Protein AF-A0A2I0NNJ3-F1 (afdb_monomer_lite)

Secondary structure (DSSP, 8-state):
---PPP-PPPPPPHHHHHHHHHTT--HHHHTHHHHHHHHHHHHHHHHHHHHHHHTT-----HHHHHHHHHHHHHHHHHHHHHHHHHHHHHHHHHHHHHHHHT-SSEEEEE-TT-BEEEE-HHHHHHHTS-HHHHTTSBGGGGB-GGGHHHHHHHHHHHHTT-----EEEEEE-TTS-EEEEEEEEEEEE-TTTSSEEEEEEEEE-TTGGGG-

pLDDT: mean 76.61, std 20.9, range [23.77, 96.25]

Radius of gyration: 25.55 Å; chains: 1; bounding box: 51×33×98 Å

Sequence (212 aa):
MLHGKPVCPPAMPPEIGLCVHSAGNWSGMQLLTPALEDLLEDLEELDRLLHPIRAGDGAVRAEDLLLQKSRLAEIYDLVDELIAGIRSVDIGCRRYRDRFARLPAGCLCTGKDGVILEANRAAGTLFGRAPGLMQGTPLDAYLNQESIPAFRSAVAALSRGEEVPVQEFSLTRFDGTPIPAAVAVSTSYDPGSGAPELLWVFWDVSGKRRRE

Structure (mmCIF, N/CA/C/O backbone):
data_AF-A0A2I0NNJ3-F1
#
_entry.id   AF-A0A2I0NNJ3-F1
#
loop_
_atom_site.group_PDB
_atom_site.id
_atom_site.type_symbol
_atom_site.label_atom_id
_atom_site.label_alt_id
_atom_site.label_comp_id
_atom_site.label_asym_id
_atom_site.label_entity_id
_atom_site.label_seq_id
_atom_site.pdbx_PDB_ins_code
_atom_site.Cartn_x
_atom_site.Cartn_y
_atom_site.Cartn_z
_atom_site.occupancy
_atom_site.B_iso_or_equiv
_atom_site.auth_seq_id
_atom_site.auth_comp_id
_atom_site.auth_asym_id
_atom_site.auth_atom_id
_atom_site.pdbx_PDB_model_num
ATOM 1 N N . MET A 1 1 ? -3.231 9.355 47.451 1.00 32.41 1 MET A N 1
ATOM 2 C CA . MET A 1 1 ? -2.177 8.517 46.843 1.00 32.41 1 MET A CA 1
ATOM 3 C C . MET A 1 1 ? -2.843 7.305 46.211 1.00 32.41 1 MET A C 1
ATOM 5 O O . MET A 1 1 ? -3.215 6.387 46.923 1.00 32.41 1 MET A O 1
ATOM 9 N N . LEU A 1 2 ? -3.072 7.339 44.900 1.00 29.70 2 LEU A N 1
ATOM 10 C CA . LEU A 1 2 ? -3.510 6.187 44.111 1.00 29.70 2 LEU A CA 1
ATOM 11 C C . LEU A 1 2 ? -2.507 6.069 42.964 1.00 29.70 2 LEU A C 1
ATOM 13 O O . LEU A 1 2 ? -2.572 6.817 41.995 1.00 29.70 2 LEU A O 1
ATOM 17 N N . HIS A 1 3 ? -1.500 5.215 43.136 1.00 29.33 3 HIS A N 1
ATOM 18 C CA . HIS A 1 3 ? -0.589 4.842 42.059 1.00 29.33 3 HIS A CA 1
ATOM 19 C C . HIS A 1 3 ? -1.252 3.723 41.257 1.00 29.33 3 HIS A C 1
ATOM 21 O O . HIS A 1 3 ? -1.297 2.575 41.698 1.00 29.33 3 HIS A O 1
ATOM 27 N N . GLY A 1 4 ? -1.806 4.082 40.097 1.00 28.14 4 GLY A N 1
ATOM 28 C CA . GLY A 1 4 ? -2.215 3.119 39.082 1.00 28.14 4 GLY A CA 1
ATOM 29 C C . GLY A 1 4 ? -0.978 2.386 38.572 1.00 28.14 4 GLY A C 1
ATOM 30 O O . GLY A 1 4 ? -0.036 3.014 38.092 1.00 28.14 4 GLY A O 1
ATOM 31 N N . LYS A 1 5 ? -0.955 1.062 38.734 1.00 28.02 5 LYS A N 1
ATOM 32 C CA . LYS A 1 5 ? 0.089 0.210 38.162 1.00 28.02 5 LYS A CA 1
ATOM 33 C C . LYS A 1 5 ? 0.029 0.290 36.629 1.00 28.02 5 LYS A C 1
ATOM 35 O O . LYS A 1 5 ? -1.076 0.276 36.086 1.00 28.02 5 LYS A O 1
ATOM 40 N N . PRO A 1 6 ? 1.175 0.322 35.929 1.00 26.05 6 PRO A N 1
ATOM 41 C CA . PRO A 1 6 ? 1.193 0.198 34.480 1.00 26.05 6 PRO A CA 1
ATOM 42 C C . PRO A 1 6 ? 0.732 -1.214 34.102 1.00 26.05 6 PRO A C 1
ATOM 44 O O . PRO A 1 6 ? 1.311 -2.209 34.542 1.00 26.05 6 PRO A O 1
ATOM 47 N N . VAL A 1 7 ? -0.341 -1.300 33.318 1.00 29.11 7 VAL A N 1
ATOM 48 C CA . VAL A 1 7 ? -0.785 -2.548 32.694 1.00 29.11 7 VAL A CA 1
ATOM 49 C C . VAL A 1 7 ? 0.206 -2.845 31.571 1.00 29.11 7 VAL A C 1
ATOM 51 O O . VAL A 1 7 ? 0.267 -2.119 30.583 1.00 29.11 7 VAL A O 1
ATOM 54 N N . CYS A 1 8 ? 1.041 -3.866 31.759 1.00 23.77 8 CYS A N 1
ATOM 55 C CA . CYS A 1 8 ? 1.889 -4.393 30.692 1.00 23.77 8 CYS A CA 1
ATOM 56 C C . CYS A 1 8 ? 0.985 -5.010 29.611 1.00 23.77 8 CYS A C 1
ATOM 58 O O . CYS A 1 8 ? 0.116 -5.810 29.969 1.00 23.77 8 CYS A O 1
ATOM 60 N N . PRO A 1 9 ? 1.162 -4.679 28.320 1.00 29.50 9 PRO A N 1
ATOM 61 C CA . PRO A 1 9 ? 0.444 -5.375 27.262 1.00 29.50 9 PRO A CA 1
ATOM 62 C C . PRO A 1 9 ? 0.881 -6.852 27.218 1.00 29.50 9 PRO A C 1
ATOM 64 O O . PRO A 1 9 ? 2.045 -7.155 27.509 1.00 29.50 9 PRO A O 1
ATOM 67 N N . PRO A 1 10 ? -0.026 -7.787 26.880 1.00 32.88 10 PRO A N 1
ATOM 68 C CA . PRO A 1 10 ? 0.304 -9.203 26.800 1.00 32.88 10 PRO A CA 1
ATOM 69 C C . PRO A 1 10 ? 1.378 -9.440 25.732 1.00 32.88 10 PRO A C 1
ATOM 71 O O . PRO A 1 10 ? 1.334 -8.870 24.640 1.00 32.88 10 PRO A O 1
ATOM 74 N N . ALA A 1 11 ? 2.354 -10.290 26.059 1.00 32.62 11 ALA A N 1
ATOM 75 C CA . ALA A 1 11 ? 3.438 -10.661 25.161 1.00 32.62 11 ALA A CA 1
ATOM 76 C C . ALA A 1 11 ? 2.876 -11.233 23.847 1.00 32.62 11 ALA A C 1
ATOM 78 O O . ALA A 1 11 ? 2.170 -12.244 23.841 1.00 32.62 11 ALA A O 1
ATOM 79 N N . MET A 1 12 ? 3.181 -10.574 22.724 1.00 40.88 12 MET A N 1
ATOM 80 C CA . MET A 1 12 ? 2.842 -11.085 21.398 1.00 40.88 12 MET A CA 1
ATOM 81 C C . MET A 1 12 ? 3.621 -12.375 21.096 1.00 40.88 12 MET A C 1
ATOM 83 O O . MET A 1 12 ? 4.783 -12.497 21.488 1.00 40.88 12 MET A O 1
ATOM 87 N N . PRO A 1 13 ? 3.022 -13.333 20.364 1.00 34.59 13 PRO A N 1
ATOM 88 C CA . PRO A 1 13 ? 3.733 -14.522 19.918 1.00 34.59 13 PRO A CA 1
ATOM 89 C C . PRO A 1 13 ? 4.890 -14.140 18.972 1.00 34.59 13 PRO A C 1
ATOM 91 O O . PRO A 1 13 ? 4.732 -13.234 18.145 1.00 34.59 13 PRO A O 1
ATOM 94 N N . PRO A 1 14 ? 6.036 -14.842 19.050 1.00 34.41 14 PRO A N 1
ATOM 95 C CA . PRO A 1 14 ? 7.280 -14.477 18.359 1.00 34.41 14 PRO A CA 1
ATOM 96 C C . PRO A 1 14 ? 7.160 -14.449 16.825 1.00 34.41 14 PRO A C 1
ATOM 98 O O . PRO A 1 14 ? 7.928 -13.763 16.156 1.00 34.41 14 PRO A O 1
ATOM 101 N N . GLU A 1 15 ? 6.163 -15.132 16.259 1.00 33.59 15 GLU A N 1
ATOM 102 C CA . GLU A 1 15 ? 5.932 -15.216 14.811 1.00 33.59 15 GLU A CA 1
ATOM 103 C C . GLU A 1 15 ? 5.425 -13.899 14.188 1.00 33.59 15 GLU A C 1
ATOM 105 O O . GLU A 1 15 ? 5.668 -13.638 13.011 1.00 33.59 15 GLU A O 1
ATOM 110 N N . ILE A 1 16 ? 4.769 -13.029 14.970 1.00 38.41 16 ILE A N 1
ATOM 111 C CA . ILE A 1 16 ? 4.227 -11.745 14.478 1.00 38.41 16 ILE A CA 1
ATOM 112 C C . ILE A 1 16 ? 5.319 -10.659 14.459 1.00 38.41 16 ILE A C 1
ATOM 114 O O . ILE A 1 16 ? 5.368 -9.840 13.542 1.00 38.41 16 ILE A O 1
ATOM 118 N N . GLY A 1 17 ? 6.248 -10.688 15.424 1.00 31.88 17 GLY A N 1
ATOM 119 C CA . GLY A 1 17 ? 7.341 -9.712 15.539 1.00 31.88 17 GLY A CA 1
ATOM 120 C C . GLY A 1 17 ? 8.402 -9.812 14.435 1.00 31.88 17 GLY A C 1
ATOM 121 O O . GLY A 1 17 ? 9.015 -8.801 14.082 1.00 31.88 17 GLY A O 1
ATOM 122 N N . LEU A 1 18 ? 8.576 -11.001 13.842 1.00 31.42 18 LEU A N 1
ATOM 123 C CA . LEU A 1 18 ? 9.492 -11.208 12.713 1.00 31.42 18 LEU A CA 1
ATOM 124 C C . LEU A 1 18 ? 8.997 -10.526 11.425 1.00 31.42 18 LEU A C 1
ATOM 126 O O . LEU A 1 18 ? 9.807 -10.047 10.635 1.00 31.42 18 LEU A O 1
ATOM 130 N N . CYS A 1 19 ? 7.675 -10.435 11.231 1.00 37.38 19 CYS A N 1
ATOM 131 C CA . CYS A 1 19 ? 7.087 -9.833 10.032 1.00 37.38 19 CYS A CA 1
ATOM 132 C C . CYS A 1 19 ? 7.229 -8.304 10.003 1.00 37.38 19 CYS A C 1
ATOM 134 O O . CYS A 1 19 ? 7.332 -7.733 8.925 1.00 37.38 19 CYS A O 1
ATOM 136 N N . VAL A 1 20 ? 7.261 -7.634 11.163 1.00 36.97 20 VAL A N 1
ATOM 137 C CA . VAL A 1 20 ? 7.373 -6.163 11.240 1.00 36.97 20 VAL A CA 1
ATOM 138 C C . VAL A 1 20 ? 8.801 -5.695 10.945 1.00 36.97 20 VAL A C 1
ATOM 140 O O . VAL A 1 20 ? 8.986 -4.745 10.193 1.00 36.97 20 VAL A O 1
ATOM 143 N N . HIS A 1 21 ? 9.817 -6.410 11.441 1.00 36.12 21 HIS A N 1
ATOM 144 C CA . HIS A 1 21 ? 11.219 -6.084 11.146 1.00 36.12 21 HIS A CA 1
ATOM 145 C C . HIS A 1 21 ? 11.614 -6.420 9.700 1.00 36.12 21 HIS A C 1
ATOM 147 O O . HIS A 1 21 ? 12.480 -5.759 9.134 1.00 36.12 21 HIS A O 1
ATOM 153 N N . SER A 1 22 ? 10.965 -7.410 9.069 1.00 35.78 22 SER A N 1
ATOM 154 C CA . SER A 1 22 ? 11.191 -7.715 7.649 1.00 35.78 22 SER A CA 1
ATOM 155 C C . SER A 1 22 ? 10.312 -6.897 6.695 1.00 35.78 22 SER A C 1
ATOM 157 O O . SER A 1 22 ? 10.601 -6.874 5.501 1.00 35.78 22 SER A O 1
ATOM 159 N N . ALA A 1 23 ? 9.259 -6.224 7.178 1.00 38.59 23 ALA A N 1
ATOM 160 C CA . ALA A 1 23 ? 8.395 -5.369 6.356 1.00 38.59 23 ALA A CA 1
ATOM 161 C C . ALA A 1 23 ? 9.099 -4.082 5.890 1.00 38.59 23 ALA A C 1
ATOM 163 O O . ALA A 1 23 ? 8.641 -3.451 4.947 1.00 38.59 23 ALA A O 1
ATOM 164 N N . GLY A 1 24 ? 10.228 -3.711 6.502 1.00 39.06 24 GLY A N 1
ATOM 165 C CA . GLY A 1 24 ? 11.107 -2.651 5.996 1.00 39.06 24 GLY A CA 1
ATOM 166 C C . GLY A 1 24 ? 12.057 -3.111 4.885 1.00 39.06 24 GLY A C 1
ATOM 167 O O . GLY A 1 24 ? 12.687 -2.279 4.242 1.00 39.06 24 GLY A O 1
ATOM 168 N N . ASN A 1 25 ? 12.162 -4.421 4.637 1.00 40.31 25 ASN A N 1
ATOM 169 C CA . ASN A 1 25 ? 13.079 -4.983 3.650 1.00 40.31 25 ASN A CA 1
ATOM 170 C C . ASN A 1 25 ? 12.300 -5.825 2.635 1.00 40.31 25 ASN A C 1
ATOM 172 O O . ASN A 1 25 ? 12.442 -7.047 2.542 1.00 40.31 25 ASN A O 1
ATOM 176 N N . TRP A 1 26 ? 11.442 -5.161 1.857 1.00 47.38 26 TRP A N 1
ATOM 177 C CA . TRP A 1 26 ? 10.867 -5.746 0.650 1.00 47.38 26 TRP A CA 1
ATOM 178 C C . TRP A 1 26 ? 11.991 -5.939 -0.379 1.00 47.38 26 TRP A C 1
ATOM 180 O O . TRP A 1 26 ? 12.115 -5.163 -1.322 1.00 47.38 26 TRP A O 1
ATOM 190 N N . SER A 1 27 ? 12.806 -6.995 -0.236 1.00 39.69 27 SER A N 1
ATOM 191 C CA . SER A 1 27 ? 13.890 -7.347 -1.177 1.00 39.69 27 SER A CA 1
ATOM 192 C C . SER A 1 27 ? 13.438 -7.424 -2.644 1.00 39.69 27 SER A C 1
ATOM 194 O O . SER A 1 27 ? 14.268 -7.401 -3.542 1.00 39.69 27 SER A O 1
ATOM 196 N N . GLY A 1 28 ? 12.128 -7.496 -2.911 1.00 41.00 28 GLY A N 1
ATOM 197 C CA . GLY A 1 28 ? 11.563 -7.386 -4.257 1.00 41.00 28 GLY A CA 1
ATOM 198 C C . GLY A 1 28 ? 11.673 -5.994 -4.895 1.00 41.00 28 GLY A C 1
ATOM 199 O O . GLY A 1 28 ? 11.845 -5.930 -6.105 1.00 41.00 28 GLY A O 1
ATOM 200 N N . MET A 1 29 ? 11.613 -4.900 -4.122 1.00 44.06 29 MET A N 1
ATOM 201 C CA . MET A 1 29 ? 11.816 -3.537 -4.646 1.00 44.06 29 MET A CA 1
ATOM 202 C C . MET A 1 29 ? 13.292 -3.258 -4.946 1.00 44.06 29 MET A C 1
ATOM 204 O O . MET A 1 29 ? 13.585 -2.623 -5.949 1.00 44.06 29 MET A O 1
ATOM 208 N N . GLN A 1 30 ? 14.220 -3.823 -4.161 1.00 47.09 30 GLN A N 1
ATOM 209 C CA . GLN A 1 30 ? 15.667 -3.736 -4.428 1.00 47.09 30 GLN A CA 1
ATOM 210 C C . GLN A 1 30 ? 16.084 -4.383 -5.760 1.00 47.09 30 GLN A C 1
ATOM 212 O O . GLN A 1 30 ? 17.124 -4.035 -6.300 1.00 47.09 30 GLN A O 1
ATOM 217 N N . LEU A 1 31 ? 15.286 -5.316 -6.292 1.00 50.50 31 LEU A N 1
ATOM 218 C CA . LEU A 1 31 ? 15.531 -5.960 -7.588 1.00 50.50 31 LEU A CA 1
ATOM 219 C C . LEU A 1 31 ? 15.005 -5.143 -8.778 1.00 50.50 31 LEU A C 1
ATOM 221 O O . LEU A 1 31 ? 15.431 -5.384 -9.901 1.00 50.50 31 LEU A O 1
ATOM 225 N N . LEU A 1 32 ? 14.072 -4.213 -8.549 1.00 61.50 32 LEU A N 1
ATOM 226 C CA . LEU A 1 32 ? 13.488 -3.382 -9.606 1.00 61.50 32 LEU A CA 1
ATOM 227 C C . LEU A 1 32 ? 14.335 -2.141 -9.886 1.00 61.50 32 LEU A C 1
ATOM 229 O O . LEU A 1 32 ? 14.386 -1.709 -11.028 1.00 61.50 32 LEU A O 1
ATOM 233 N N . THR A 1 33 ? 15.017 -1.598 -8.875 1.00 65.69 33 THR A N 1
ATOM 234 C CA . THR A 1 33 ? 15.876 -0.415 -9.018 1.00 65.69 33 THR A CA 1
ATOM 235 C C . THR A 1 33 ? 16.985 -0.584 -10.066 1.00 65.69 33 THR A C 1
ATOM 237 O O . THR A 1 33 ? 16.993 0.214 -10.995 1.00 65.69 33 THR A O 1
ATOM 240 N N . PRO A 1 34 ? 17.847 -1.623 -10.018 1.00 70.69 34 PRO A N 1
ATOM 241 C CA . PRO A 1 34 ? 18.891 -1.790 -11.033 1.00 70.69 34 PRO A CA 1
ATOM 242 C C . PRO A 1 34 ? 18.306 -2.044 -12.429 1.00 70.69 34 PRO A C 1
ATOM 244 O O . PRO A 1 34 ? 18.767 -1.472 -13.400 1.00 70.69 34 PRO A O 1
ATOM 247 N N . ALA A 1 35 ? 17.212 -2.807 -12.538 1.00 75.00 35 ALA A N 1
ATOM 248 C CA . ALA A 1 35 ? 16.562 -3.054 -13.829 1.00 75.00 35 ALA A CA 1
ATOM 249 C C . ALA A 1 35 ? 15.923 -1.792 -14.448 1.00 75.00 35 ALA A C 1
ATOM 251 O O . ALA A 1 35 ? 15.741 -1.721 -15.660 1.00 75.00 35 ALA A O 1
ATOM 252 N N . LEU A 1 36 ? 15.526 -0.819 -13.621 1.00 78.06 36 LEU A N 1
ATOM 253 C CA . LEU A 1 36 ? 15.045 0.485 -14.080 1.00 78.06 36 LEU A CA 1
ATOM 254 C C . LEU A 1 36 ? 16.200 1.408 -14.481 1.00 78.06 36 LEU A C 1
ATOM 256 O O . LEU A 1 36 ? 16.023 2.195 -15.405 1.00 78.06 36 LEU A O 1
ATOM 260 N N . GLU A 1 37 ? 17.346 1.318 -13.803 1.00 81.56 37 GLU A N 1
ATOM 261 C CA . GLU A 1 37 ? 18.576 2.033 -14.168 1.00 81.56 37 GLU A CA 1
ATOM 262 C C . GLU A 1 37 ? 19.105 1.543 -15.521 1.00 81.56 37 GLU A C 1
ATOM 264 O O . GLU A 1 37 ? 19.276 2.365 -16.416 1.00 81.56 37 GLU A O 1
ATOM 269 N N . ASP A 1 38 ? 19.213 0.224 -15.714 1.00 81.69 38 ASP A N 1
ATOM 270 C CA . ASP A 1 38 ? 19.598 -0.385 -16.996 1.00 81.69 38 ASP A CA 1
ATOM 271 C C . ASP A 1 38 ? 18.673 0.098 -18.133 1.00 81.69 38 ASP A C 1
ATOM 273 O O . ASP A 1 38 ? 19.121 0.555 -19.180 1.00 81.69 38 ASP A O 1
ATOM 277 N N . LEU A 1 39 ? 17.353 0.105 -17.897 1.00 86.19 39 LEU A N 1
ATOM 278 C CA . LEU A 1 39 ? 16.383 0.564 -18.895 1.00 86.19 39 LEU A CA 1
ATOM 279 C C . LEU A 1 39 ? 16.533 2.057 -19.240 1.00 86.19 39 LEU A C 1
ATOM 281 O O . LEU A 1 39 ? 16.252 2.467 -20.367 1.00 86.19 39 LEU A O 1
ATOM 285 N N . LEU A 1 40 ? 16.908 2.888 -18.265 1.00 86.12 40 LEU A N 1
ATOM 286 C CA . LEU A 1 40 ? 17.157 4.310 -18.498 1.00 86.12 40 LEU A CA 1
ATOM 287 C C . LEU A 1 40 ? 18.409 4.511 -19.357 1.00 86.12 40 LEU A C 1
ATOM 289 O O . LEU A 1 40 ? 18.363 5.328 -20.276 1.00 86.12 40 LEU A O 1
ATOM 293 N N . GLU A 1 41 ? 19.477 3.753 -19.103 1.00 87.19 41 GLU A N 1
ATOM 294 C CA . GLU A 1 41 ? 20.697 3.781 -19.918 1.00 87.19 41 GLU A CA 1
ATOM 295 C C . GLU A 1 41 ? 20.404 3.379 -21.371 1.00 87.19 41 GLU A C 1
ATOM 297 O O . GLU A 1 41 ? 20.745 4.125 -22.295 1.00 87.19 41 GLU A O 1
ATOM 302 N N . ASP A 1 42 ? 19.663 2.286 -21.576 1.00 86.31 42 ASP A N 1
ATOM 303 C CA . ASP A 1 42 ? 19.261 1.819 -22.908 1.00 86.31 42 ASP A CA 1
ATOM 304 C C . ASP A 1 42 ? 18.414 2.871 -23.661 1.00 86.31 42 ASP A C 1
ATOM 306 O O . ASP A 1 42 ? 18.546 3.071 -24.875 1.00 86.31 42 ASP A O 1
ATOM 310 N N . LEU A 1 43 ? 17.526 3.587 -22.952 1.00 87.56 43 LEU A N 1
ATOM 311 C CA . LEU A 1 43 ? 16.703 4.656 -23.535 1.00 87.56 43 LEU A CA 1
ATOM 312 C C . LEU A 1 43 ? 17.547 5.870 -23.949 1.00 87.56 43 LEU A C 1
ATOM 314 O O . LEU A 1 43 ? 17.279 6.474 -24.993 1.00 87.56 43 LEU A O 1
ATOM 318 N N . GLU A 1 44 ? 18.551 6.236 -23.150 1.00 88.38 44 GLU A N 1
ATOM 319 C CA . GLU A 1 44 ? 19.495 7.305 -23.486 1.00 88.38 44 GLU A CA 1
ATOM 320 C C . GLU A 1 44 ? 20.363 6.934 -24.694 1.00 88.38 44 GLU A C 1
ATOM 322 O O . GLU A 1 44 ? 20.628 7.781 -25.556 1.00 88.38 44 GLU A O 1
ATOM 327 N N . GLU A 1 45 ? 20.785 5.674 -24.793 1.00 87.25 45 GLU A N 1
ATOM 328 C CA . GLU A 1 45 ? 21.530 5.173 -25.945 1.00 87.25 45 GLU A CA 1
ATOM 329 C C . GLU A 1 45 ? 20.680 5.206 -27.222 1.00 87.25 45 GLU A C 1
ATOM 331 O O . GLU A 1 45 ? 21.140 5.684 -28.267 1.00 87.25 45 GLU A O 1
ATOM 336 N N . LEU A 1 46 ? 19.403 4.825 -27.130 1.00 86.88 46 LEU A N 1
ATOM 337 C CA . LEU A 1 46 ? 18.485 4.884 -28.263 1.00 86.88 46 LEU A CA 1
ATOM 338 C C . LEU A 1 46 ? 18.275 6.328 -28.739 1.00 86.88 46 LEU A C 1
ATOM 340 O O . LEU A 1 46 ? 18.301 6.585 -29.948 1.00 86.88 46 LEU A O 1
ATOM 344 N N . ASP A 1 47 ? 18.114 7.289 -27.821 1.00 85.25 47 ASP A N 1
ATOM 345 C CA . ASP A 1 47 ? 18.005 8.710 -28.180 1.00 85.25 47 ASP A CA 1
ATOM 346 C C . ASP A 1 47 ? 19.269 9.204 -28.901 1.00 85.25 47 ASP A C 1
ATOM 348 O O . ASP A 1 47 ? 19.172 9.830 -29.963 1.00 85.25 47 ASP A O 1
ATOM 352 N N . ARG A 1 48 ? 20.466 8.838 -28.415 1.00 85.50 48 ARG A N 1
ATOM 353 C CA . ARG A 1 48 ? 21.743 9.162 -29.082 1.00 85.50 48 ARG A CA 1
ATOM 354 C C . ARG A 1 48 ? 21.831 8.575 -30.490 1.00 85.50 48 ARG A C 1
ATOM 356 O O . ARG A 1 48 ? 22.303 9.255 -31.409 1.00 85.50 48 ARG A O 1
ATOM 363 N N . LEU A 1 49 ? 21.375 7.338 -30.689 1.00 81.88 49 LEU A N 1
ATOM 364 C CA . LEU A 1 49 ? 21.391 6.689 -32.001 1.00 81.88 49 LEU A CA 1
ATOM 365 C C . LEU A 1 49 ? 20.404 7.333 -32.980 1.00 81.88 49 LEU A C 1
ATOM 367 O O . LEU A 1 49 ? 20.740 7.470 -34.162 1.00 81.88 49 LEU A O 1
ATOM 371 N N . LEU A 1 50 ? 19.240 7.779 -32.505 1.00 81.31 50 LEU A N 1
ATOM 372 C CA . LEU A 1 50 ? 18.201 8.415 -33.319 1.00 81.31 50 LEU A CA 1
ATOM 373 C C . LEU A 1 50 ? 18.445 9.911 -33.579 1.00 81.31 50 LEU A C 1
ATOM 375 O O . LEU A 1 50 ? 17.976 10.437 -34.594 1.00 81.31 50 LEU A O 1
ATOM 379 N N . HIS A 1 51 ? 19.195 10.602 -32.715 1.00 80.94 51 HIS A N 1
ATOM 380 C CA . HIS A 1 51 ? 19.405 12.052 -32.791 1.00 80.94 51 HIS A CA 1
ATOM 381 C C . HIS A 1 51 ? 19.899 12.546 -34.172 1.00 80.94 51 HIS A C 1
ATOM 383 O O . HIS A 1 51 ? 19.300 13.479 -34.715 1.00 80.94 51 HIS A O 1
ATOM 389 N N . PRO A 1 52 ? 20.897 11.918 -34.829 1.00 72.31 52 PRO A N 1
ATOM 390 C CA . PRO A 1 52 ? 21.380 12.367 -36.139 1.00 72.31 52 PRO A CA 1
ATOM 391 C C . PRO A 1 52 ? 20.400 12.105 -37.288 1.00 72.31 52 PRO A C 1
ATOM 393 O O . PRO A 1 52 ? 20.365 12.870 -38.248 1.00 72.31 52 PRO A O 1
ATOM 396 N N . ILE A 1 53 ? 19.564 11.064 -37.179 1.00 70.00 53 ILE A N 1
ATOM 397 C CA . ILE A 1 53 ? 18.501 10.771 -38.157 1.00 70.00 53 ILE A CA 1
ATOM 398 C C . ILE A 1 53 ? 17.438 11.875 -38.100 1.00 70.00 53 ILE A C 1
ATOM 400 O O . ILE A 1 53 ? 16.941 12.330 -39.130 1.00 70.00 53 ILE A O 1
ATOM 404 N N . ARG A 1 54 ? 17.129 12.355 -36.891 1.00 66.19 54 ARG A N 1
ATOM 405 C CA . ARG A 1 54 ? 16.195 13.462 -36.660 1.00 66.19 54 ARG A CA 1
ATOM 406 C C . ARG A 1 54 ? 16.748 14.815 -37.122 1.00 66.19 54 ARG A C 1
ATOM 408 O O . ARG A 1 54 ? 15.967 15.665 -37.540 1.00 66.19 54 ARG A O 1
ATOM 415 N N . ALA A 1 55 ? 18.066 15.010 -37.054 1.00 69.25 55 ALA A N 1
ATOM 416 C C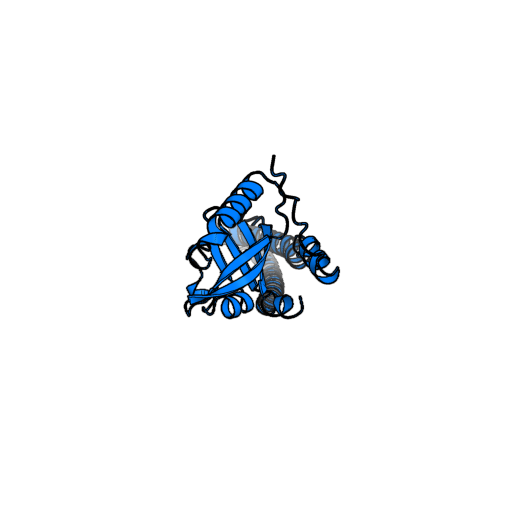A . ALA A 1 55 ? 18.741 16.246 -37.453 1.00 69.25 55 ALA A CA 1
ATOM 417 C C . ALA A 1 55 ? 18.807 16.465 -38.980 1.00 69.25 55 ALA A C 1
ATOM 419 O O . ALA A 1 55 ? 19.107 17.575 -39.412 1.00 69.25 55 ALA A O 1
ATOM 420 N N . GLY A 1 56 ? 18.469 15.456 -39.796 1.00 60.09 56 GLY A N 1
ATOM 421 C CA . GLY A 1 56 ? 18.287 15.616 -41.242 1.00 60.09 56 GLY A CA 1
ATOM 422 C C . GLY A 1 56 ? 19.565 15.946 -42.018 1.00 60.09 56 GLY A C 1
ATOM 423 O O . GLY A 1 56 ? 19.504 16.746 -42.950 1.00 60.09 56 GLY A O 1
ATOM 424 N N . ASP A 1 57 ? 20.709 15.358 -41.654 1.00 57.03 57 ASP A N 1
ATOM 425 C CA . ASP A 1 57 ? 21.963 15.614 -42.372 1.00 57.03 57 ASP A CA 1
ATOM 426 C C . ASP A 1 57 ? 22.002 14.821 -43.693 1.00 57.03 57 ASP A C 1
ATOM 428 O O . ASP A 1 57 ? 21.945 13.588 -43.724 1.00 57.03 57 ASP A O 1
ATOM 432 N N . GLY A 1 58 ? 21.970 15.554 -44.806 1.00 56.75 58 GLY A N 1
ATOM 433 C CA . GLY A 1 58 ? 21.709 15.034 -46.143 1.00 56.75 58 GLY A CA 1
ATOM 434 C C . GLY A 1 58 ? 22.962 14.899 -47.005 1.00 56.75 58 GLY A C 1
ATOM 435 O O . GLY A 1 58 ? 23.674 15.872 -47.208 1.00 56.75 58 GLY A O 1
ATOM 436 N N . ALA A 1 59 ? 23.154 13.701 -47.568 1.00 54.25 59 ALA A N 1
ATOM 437 C CA . ALA A 1 59 ? 23.690 13.356 -48.898 1.00 54.25 59 ALA A CA 1
ATOM 438 C C . ALA A 1 59 ? 24.276 11.936 -48.817 1.00 54.25 59 ALA A C 1
ATOM 440 O O . ALA A 1 59 ? 25.381 11.751 -48.329 1.00 54.25 59 ALA A O 1
ATOM 441 N N . VAL A 1 60 ? 23.532 10.923 -49.276 1.00 55.97 60 VAL A N 1
ATOM 442 C CA . VAL A 1 60 ? 23.915 9.509 -49.103 1.00 55.97 60 VAL A CA 1
ATOM 443 C C . VAL A 1 60 ? 24.891 9.074 -50.201 1.00 55.97 60 VAL A C 1
ATOM 445 O O . VAL A 1 60 ? 24.497 8.864 -51.351 1.00 55.97 60 VAL A O 1
ATOM 448 N N . ARG A 1 61 ? 26.170 8.907 -49.859 1.00 58.00 61 ARG A N 1
ATOM 449 C CA . ARG A 1 61 ? 27.137 8.119 -50.640 1.00 58.00 61 ARG A CA 1
ATOM 450 C C . ARG A 1 61 ? 26.945 6.622 -50.357 1.00 58.00 61 ARG A C 1
ATOM 452 O O . ARG A 1 61 ? 26.334 6.230 -49.372 1.00 58.00 61 ARG A O 1
ATOM 459 N N . ALA A 1 62 ? 27.466 5.743 -51.216 1.00 55.88 62 ALA A N 1
ATOM 460 C CA . ALA A 1 62 ? 27.336 4.289 -51.023 1.00 55.88 62 ALA A CA 1
ATOM 461 C C . ALA A 1 62 ? 27.986 3.788 -49.713 1.00 55.88 62 ALA A C 1
ATOM 463 O O . ALA A 1 62 ? 27.491 2.843 -49.101 1.00 55.88 62 ALA A O 1
ATOM 464 N N . GLU A 1 63 ? 29.057 4.453 -49.271 1.00 59.31 63 GLU A N 1
ATOM 465 C CA . GLU A 1 63 ? 29.705 4.242 -47.969 1.00 59.31 63 GLU A CA 1
ATOM 466 C C . GLU A 1 63 ? 28.760 4.609 -46.806 1.00 59.31 63 GLU A C 1
ATOM 468 O O . GLU A 1 63 ? 28.672 3.866 -45.828 1.00 59.31 63 GLU A O 1
ATOM 473 N N . ASP A 1 64 ? 27.941 5.656 -46.974 1.00 67.38 64 ASP A N 1
ATOM 474 C CA . ASP A 1 64 ? 26.922 6.067 -45.999 1.00 67.38 64 ASP A CA 1
ATOM 475 C C . ASP A 1 64 ? 25.773 5.056 -45.906 1.00 67.38 64 ASP A C 1
ATOM 477 O O . ASP A 1 64 ? 25.168 4.912 -44.849 1.00 67.38 64 ASP A O 1
ATOM 481 N N . LEU A 1 65 ? 25.485 4.300 -46.973 1.00 65.69 65 LEU A N 1
ATOM 482 C CA . LEU A 1 65 ? 24.416 3.295 -46.975 1.00 65.69 65 LEU A CA 1
ATOM 483 C C . LEU A 1 65 ? 24.779 2.043 -46.156 1.00 65.69 65 LEU A C 1
ATOM 485 O O . LEU A 1 65 ? 23.920 1.478 -45.479 1.00 65.69 65 LEU A O 1
ATOM 489 N N . LEU A 1 66 ? 26.039 1.592 -46.212 1.00 71.12 66 LEU A N 1
ATOM 490 C CA . LEU A 1 66 ? 26.525 0.490 -45.368 1.00 71.12 66 LEU A CA 1
ATOM 491 C C . LEU A 1 66 ? 26.565 0.910 -43.897 1.00 71.12 66 LEU A C 1
ATOM 493 O O . LEU A 1 66 ? 26.102 0.159 -43.038 1.00 71.12 66 LEU A O 1
ATOM 497 N N . LEU A 1 67 ? 27.038 2.129 -43.628 1.00 72.56 67 LEU A N 1
ATOM 498 C CA . LEU A 1 67 ? 27.036 2.712 -42.289 1.00 72.56 67 LEU A CA 1
ATOM 499 C C . LEU A 1 67 ? 25.607 2.862 -41.740 1.00 72.56 67 LEU A C 1
ATOM 501 O O . LEU A 1 67 ? 25.340 2.485 -40.603 1.00 72.56 67 LEU A O 1
ATOM 505 N N . GLN A 1 68 ? 24.659 3.318 -42.565 1.00 71.31 68 GLN A N 1
ATOM 506 C CA . GLN A 1 68 ? 23.240 3.392 -42.206 1.00 71.31 68 GLN A CA 1
ATOM 507 C C . GLN A 1 68 ? 22.627 2.019 -41.918 1.00 71.31 68 GLN A C 1
ATOM 509 O O . GLN A 1 68 ? 21.829 1.903 -40.993 1.00 71.31 68 GLN A O 1
ATOM 514 N N . LYS A 1 69 ? 22.985 0.974 -42.676 1.00 76.88 69 LYS A N 1
ATOM 515 C CA . LYS A 1 69 ? 22.499 -0.389 -42.413 1.00 76.88 69 LYS A CA 1
ATOM 516 C C . LYS A 1 69 ? 23.042 -0.967 -41.107 1.00 76.88 69 LYS A C 1
ATOM 518 O O . LYS A 1 69 ? 22.265 -1.587 -40.391 1.00 76.88 69 LYS A O 1
ATOM 523 N N . SER A 1 70 ? 24.326 -0.757 -40.803 1.00 80.69 70 SER A N 1
ATOM 524 C CA . SER A 1 70 ? 24.913 -1.158 -39.511 1.00 80.69 70 SER A CA 1
ATOM 525 C C . SER A 1 70 ? 24.182 -0.473 -38.364 1.00 80.69 70 SER A C 1
ATOM 527 O O . SER A 1 70 ? 23.661 -1.129 -37.473 1.00 80.69 70 SER A O 1
ATOM 529 N N . ARG A 1 71 ? 24.016 0.847 -38.474 1.00 80.44 71 ARG A N 1
ATOM 530 C CA . ARG A 1 71 ? 23.326 1.653 -37.470 1.00 80.44 71 ARG A CA 1
ATOM 531 C C . ARG A 1 71 ? 21.863 1.254 -37.280 1.00 80.44 71 ARG A C 1
ATOM 533 O O . ARG A 1 71 ? 21.345 1.306 -36.173 1.00 80.44 71 ARG A O 1
ATOM 540 N N . LEU A 1 72 ? 21.178 0.874 -38.357 1.00 82.88 72 LEU A N 1
ATOM 541 C CA . LEU A 1 72 ? 19.807 0.380 -38.276 1.00 82.88 72 LEU A CA 1
ATOM 542 C C . LEU A 1 72 ? 19.736 -0.967 -37.542 1.00 82.88 72 LEU A C 1
ATOM 544 O O . LEU A 1 72 ? 18.797 -1.172 -36.783 1.00 82.88 72 LEU A O 1
ATOM 548 N N . ALA A 1 73 ? 20.712 -1.856 -37.749 1.00 85.69 73 ALA A N 1
ATOM 549 C CA . ALA A 1 73 ? 20.811 -3.103 -36.992 1.00 85.69 73 ALA A CA 1
ATOM 550 C C . ALA A 1 73 ? 21.061 -2.830 -35.500 1.00 85.69 73 ALA A C 1
ATOM 552 O O . ALA A 1 73 ? 20.327 -3.356 -34.677 1.00 85.69 73 ALA A O 1
ATOM 553 N N . GLU A 1 74 ? 21.983 -1.917 -35.170 1.00 87.56 74 GLU A N 1
ATOM 554 C CA . GLU A 1 74 ? 22.247 -1.484 -33.785 1.00 87.56 74 GLU A CA 1
ATOM 555 C C . GLU A 1 74 ? 20.984 -0.928 -33.103 1.00 87.56 74 GLU A C 1
ATOM 557 O O . GLU A 1 74 ? 20.681 -1.278 -31.968 1.00 87.56 74 GLU A O 1
ATOM 562 N N . ILE A 1 75 ? 20.191 -0.113 -33.811 1.00 87.38 75 ILE A N 1
ATOM 563 C CA . ILE A 1 75 ? 18.909 0.390 -33.292 1.00 87.38 75 ILE A CA 1
ATOM 564 C C . ILE A 1 75 ? 17.918 -0.754 -33.038 1.00 87.38 75 ILE A C 1
ATOM 566 O O . ILE A 1 75 ? 17.195 -0.713 -32.047 1.00 87.38 75 ILE A O 1
ATOM 570 N N . TYR A 1 76 ? 17.833 -1.744 -33.931 1.00 87.00 76 TYR A N 1
ATOM 571 C CA . TYR A 1 76 ? 16.920 -2.872 -33.738 1.00 87.00 76 TYR A CA 1
ATOM 572 C C . TYR A 1 76 ? 17.334 -3.757 -32.563 1.00 87.00 76 TYR A C 1
ATOM 574 O O . TYR A 1 76 ? 16.468 -4.103 -31.763 1.00 87.00 76 TYR A O 1
ATOM 582 N N . ASP A 1 77 ? 18.627 -4.057 -32.433 1.00 89.75 77 ASP A N 1
ATOM 583 C CA . ASP A 1 77 ? 19.160 -4.836 -31.314 1.00 89.75 77 ASP A CA 1
ATOM 584 C C . ASP A 1 77 ? 18.867 -4.122 -29.979 1.00 89.75 77 ASP A C 1
ATOM 586 O O . ASP A 1 77 ? 18.298 -4.725 -29.068 1.00 89.75 77 ASP A O 1
ATOM 590 N N . LEU A 1 78 ? 19.111 -2.807 -29.904 1.00 89.88 78 LEU A N 1
ATOM 591 C CA . LEU A 1 78 ? 18.818 -2.002 -28.713 1.00 89.88 78 LEU A CA 1
ATOM 592 C C . LEU A 1 78 ? 17.314 -1.917 -28.396 1.00 89.88 78 LEU A C 1
ATOM 594 O O . LEU A 1 78 ? 16.902 -1.934 -27.237 1.00 89.88 78 LEU A O 1
ATOM 598 N N . VAL A 1 79 ? 16.451 -1.835 -29.414 1.00 89.38 79 VAL A N 1
ATOM 599 C CA . VAL A 1 79 ? 14.991 -1.870 -29.212 1.00 89.38 79 VAL A CA 1
ATOM 600 C C . VAL A 1 79 ? 14.544 -3.219 -28.647 1.00 89.38 79 VAL A C 1
ATOM 602 O O . VAL A 1 79 ? 13.663 -3.254 -27.782 1.00 89.38 79 VAL A O 1
ATOM 605 N N . ASP A 1 80 ? 15.129 -4.324 -29.108 1.00 90.56 80 ASP A N 1
ATOM 606 C CA . ASP A 1 80 ? 14.828 -5.653 -28.579 1.00 90.56 80 ASP A CA 1
ATOM 607 C C . ASP A 1 80 ? 15.283 -5.794 -27.114 1.00 90.56 80 ASP A C 1
ATOM 609 O O . ASP A 1 80 ? 14.531 -6.343 -26.295 1.00 90.56 80 ASP A O 1
ATOM 613 N N . GLU A 1 81 ? 16.443 -5.232 -26.759 1.00 89.38 81 GLU A N 1
ATOM 614 C CA . GLU A 1 81 ? 16.941 -5.148 -25.377 1.00 89.38 81 GLU A CA 1
ATOM 615 C C . GLU A 1 81 ? 15.998 -4.330 -24.482 1.00 89.38 81 GLU A C 1
ATOM 617 O O . GLU A 1 81 ? 15.511 -4.847 -23.470 1.00 89.38 81 GLU A O 1
ATOM 622 N N . LEU A 1 82 ? 15.592 -3.133 -24.918 1.00 90.31 82 LEU A N 1
ATOM 623 C CA . LEU A 1 82 ? 14.602 -2.297 -24.227 1.00 90.31 82 LEU A CA 1
ATOM 624 C C . LEU A 1 82 ? 13.279 -3.034 -23.984 1.00 90.31 82 LEU A C 1
ATOM 626 O O . LEU A 1 82 ? 12.710 -3.002 -22.887 1.00 90.31 82 LEU A O 1
ATOM 630 N N . ILE A 1 83 ? 12.760 -3.721 -25.006 1.00 87.50 83 ILE A N 1
ATOM 631 C CA . ILE A 1 83 ? 11.520 -4.497 -24.891 1.00 87.50 83 ILE A CA 1
ATOM 632 C C . ILE A 1 83 ? 11.686 -5.624 -23.865 1.00 87.50 83 ILE A C 1
ATOM 634 O O . ILE A 1 83 ? 10.765 -5.878 -23.076 1.00 87.50 83 ILE A O 1
ATOM 638 N N . ALA A 1 84 ? 12.826 -6.317 -23.869 1.00 87.38 84 ALA A N 1
ATOM 639 C CA . ALA A 1 84 ? 13.121 -7.370 -22.907 1.00 87.38 84 ALA A CA 1
ATOM 640 C C . ALA A 1 84 ? 13.224 -6.815 -21.474 1.00 87.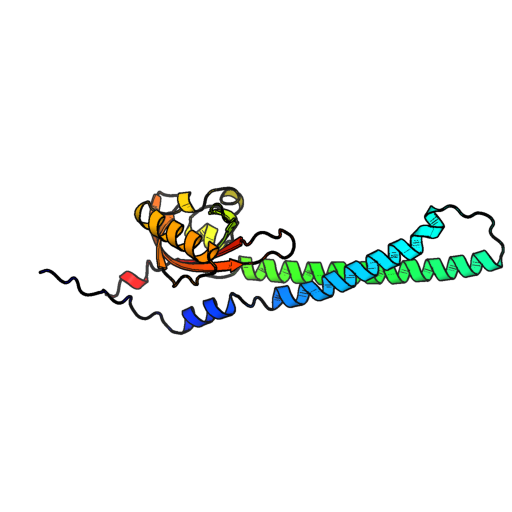38 84 ALA A C 1
ATOM 642 O O . ALA A 1 84 ? 12.605 -7.382 -20.563 1.00 87.38 84 ALA A O 1
ATOM 643 N N . GLY A 1 85 ? 13.903 -5.680 -21.2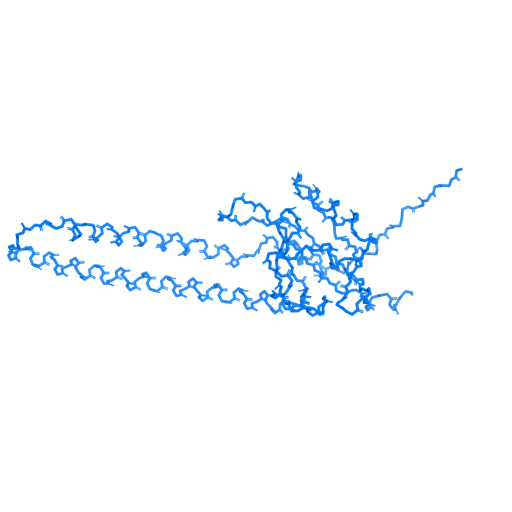92 1.00 86.19 85 GLY A N 1
ATOM 644 C CA . GLY A 1 85 ? 14.021 -4.963 -20.022 1.00 86.19 85 GLY A CA 1
ATOM 645 C C . GLY A 1 85 ? 12.660 -4.562 -19.451 1.00 86.19 85 GLY A C 1
ATOM 646 O O . GLY A 1 85 ? 12.297 -4.979 -18.347 1.00 86.19 85 GLY A O 1
ATOM 647 N N . ILE A 1 86 ? 11.830 -3.864 -20.240 1.00 86.69 86 ILE A N 1
ATOM 648 C CA . ILE A 1 86 ? 10.472 -3.445 -19.836 1.00 86.69 86 ILE A CA 1
ATOM 649 C C . ILE A 1 86 ? 9.627 -4.648 -19.404 1.00 86.69 86 ILE A C 1
ATOM 651 O O . ILE A 1 86 ? 8.935 -4.599 -18.383 1.00 86.69 86 ILE A O 1
ATOM 655 N N . ARG A 1 87 ? 9.673 -5.751 -20.163 1.00 87.94 87 ARG A N 1
ATOM 656 C CA . ARG A 1 87 ? 8.926 -6.974 -19.826 1.00 87.94 87 ARG A CA 1
ATOM 657 C C . ARG A 1 87 ? 9.400 -7.587 -18.513 1.00 87.94 87 ARG A C 1
ATOM 659 O O . ARG A 1 87 ? 8.568 -8.049 -17.733 1.00 87.94 87 ARG A O 1
ATOM 666 N N . SER A 1 88 ? 10.708 -7.602 -18.268 1.00 83.50 88 SER A N 1
ATOM 667 C CA . SER A 1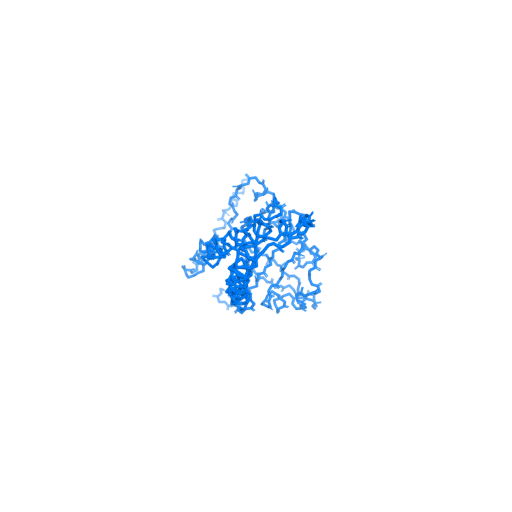 88 ? 11.286 -8.109 -17.021 1.00 83.50 88 SER A CA 1
ATOM 668 C C . SER A 1 88 ? 10.779 -7.314 -15.813 1.00 83.50 88 SER A C 1
ATOM 670 O O . SER A 1 88 ? 10.260 -7.899 -14.853 1.00 83.50 88 SER A O 1
ATOM 672 N N . VAL A 1 89 ? 10.819 -5.981 -15.907 1.00 84.38 89 VAL A N 1
ATOM 673 C CA . VAL A 1 89 ? 10.303 -5.064 -14.880 1.00 84.38 89 VAL A CA 1
ATOM 674 C C . VAL A 1 89 ? 8.804 -5.276 -14.654 1.00 84.38 89 VAL A C 1
ATOM 676 O O . VAL A 1 89 ? 8.375 -5.458 -13.513 1.00 84.38 89 VAL A O 1
ATOM 679 N N . ASP A 1 90 ? 7.995 -5.340 -15.717 1.00 84.88 90 ASP A N 1
ATOM 680 C CA . ASP A 1 90 ? 6.547 -5.575 -15.615 1.00 84.88 90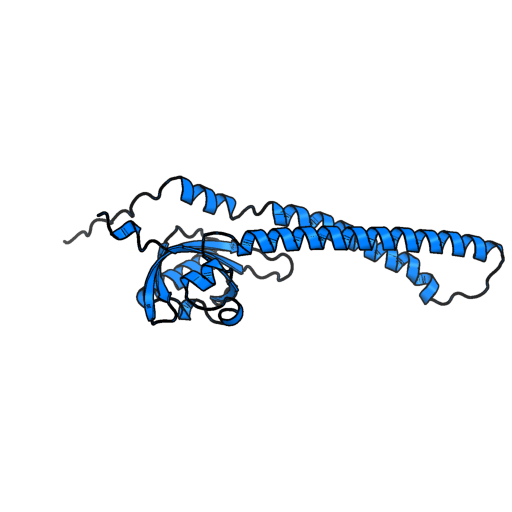 ASP A CA 1
ATOM 681 C C . ASP A 1 90 ? 6.226 -6.914 -14.926 1.00 84.88 90 ASP A C 1
ATOM 683 O O . ASP A 1 90 ? 5.384 -6.970 -14.026 1.00 84.88 90 ASP A O 1
ATOM 687 N N . ILE A 1 91 ? 6.940 -7.995 -15.261 1.00 83.19 91 ILE A N 1
ATOM 688 C CA . ILE A 1 91 ? 6.787 -9.298 -14.594 1.00 83.19 91 ILE A CA 1
ATOM 689 C C . ILE A 1 91 ? 7.112 -9.192 -13.097 1.00 83.19 91 ILE A C 1
ATOM 691 O O . ILE A 1 91 ? 6.384 -9.754 -12.267 1.00 83.19 91 ILE A O 1
ATOM 695 N N . GLY A 1 92 ? 8.182 -8.478 -12.740 1.00 82.38 92 GLY A N 1
ATOM 696 C CA . GLY A 1 92 ? 8.561 -8.212 -11.352 1.00 82.38 92 GLY A CA 1
ATOM 697 C C . GLY A 1 92 ? 7.472 -7.454 -10.591 1.00 82.38 92 GLY A C 1
ATOM 698 O O . GLY A 1 92 ? 6.988 -7.930 -9.557 1.00 82.38 92 GLY A O 1
ATOM 699 N N . CYS A 1 93 ? 7.015 -6.332 -11.149 1.00 81.25 93 CYS A N 1
ATOM 700 C CA . CYS A 1 93 ? 5.943 -5.500 -10.603 1.00 81.25 93 CYS A CA 1
ATOM 701 C C . CYS A 1 93 ? 4.643 -6.288 -10.414 1.00 81.25 93 CYS A C 1
ATOM 703 O O . CYS A 1 93 ? 4.044 -6.251 -9.337 1.00 81.25 93 CYS A O 1
ATOM 705 N N . ARG A 1 94 ? 4.221 -7.063 -11.423 1.00 82.12 94 ARG A N 1
ATOM 706 C CA . ARG A 1 94 ? 3.033 -7.923 -11.325 1.00 82.12 94 ARG A CA 1
ATOM 707 C C . ARG A 1 94 ? 3.173 -8.923 -10.196 1.00 82.12 94 ARG A C 1
ATOM 709 O O . ARG A 1 94 ? 2.281 -9.002 -9.362 1.00 82.12 94 ARG A O 1
ATOM 716 N N . ARG A 1 95 ? 4.299 -9.641 -10.121 1.00 81.31 95 ARG A N 1
ATOM 717 C CA . ARG A 1 95 ? 4.562 -10.633 -9.065 1.00 81.31 95 ARG A CA 1
ATOM 718 C C . ARG A 1 95 ? 4.496 -10.010 -7.671 1.00 81.31 95 ARG A C 1
ATOM 720 O O . ARG A 1 95 ? 3.962 -10.639 -6.756 1.00 81.31 95 ARG A O 1
ATOM 727 N N . TYR A 1 96 ? 5.037 -8.806 -7.503 1.00 78.69 96 TYR A N 1
ATOM 728 C CA . TYR A 1 96 ? 4.979 -8.076 -6.240 1.00 78.69 96 TYR A CA 1
ATOM 729 C C . TYR A 1 96 ? 3.543 -7.682 -5.874 1.00 78.69 96 TYR A C 1
ATOM 731 O O . TYR A 1 96 ? 3.078 -8.048 -4.793 1.00 78.69 96 TYR A O 1
ATOM 739 N N . ARG A 1 97 ? 2.813 -7.029 -6.789 1.00 77.44 97 ARG A N 1
ATOM 740 C CA . ARG A 1 97 ? 1.409 -6.631 -6.574 1.00 77.44 97 ARG A CA 1
ATOM 741 C C . ARG A 1 97 ? 0.538 -7.831 -6.219 1.00 77.44 97 ARG A C 1
ATOM 743 O O . ARG A 1 97 ? -0.271 -7.769 -5.298 1.00 77.44 97 ARG A O 1
ATOM 750 N N . ASP A 1 98 ? 0.768 -8.950 -6.892 1.00 80.88 98 ASP A N 1
ATOM 751 C CA . ASP A 1 98 ? 0.098 -10.218 -6.636 1.00 80.88 98 ASP A CA 1
ATOM 752 C C . ASP A 1 98 ? 0.346 -10.758 -5.223 1.00 80.88 98 ASP A C 1
ATOM 754 O O . ASP A 1 98 ? -0.577 -11.245 -4.565 1.00 80.88 98 ASP A O 1
ATOM 758 N N . ARG A 1 99 ? 1.595 -10.690 -4.744 1.00 78.75 99 ARG A N 1
ATOM 759 C CA . ARG A 1 99 ? 1.951 -11.091 -3.376 1.00 78.75 99 ARG A CA 1
ATOM 760 C C . ARG A 1 99 ? 1.306 -10.161 -2.359 1.00 78.75 99 ARG A C 1
ATOM 762 O O . ARG A 1 99 ? 0.650 -10.654 -1.447 1.00 78.75 99 ARG A O 1
ATOM 769 N N . PHE A 1 100 ? 1.434 -8.849 -2.548 1.00 73.12 100 PHE A N 1
ATOM 770 C CA . PHE A 1 100 ? 0.849 -7.838 -1.669 1.00 73.12 100 PHE A CA 1
ATOM 771 C C . PHE A 1 100 ? -0.676 -7.986 -1.548 1.00 73.12 100 PHE A C 1
ATOM 773 O O . PHE A 1 100 ? -1.223 -7.993 -0.443 1.00 73.12 100 PHE A O 1
ATOM 780 N N . ALA A 1 101 ? -1.364 -8.215 -2.671 1.00 74.06 101 ALA A N 1
ATOM 781 C CA . ALA A 1 101 ? -2.810 -8.422 -2.715 1.00 74.06 101 ALA A CA 1
ATOM 782 C C . ALA A 1 101 ? -3.284 -9.698 -1.993 1.00 74.06 101 ALA A C 1
ATOM 784 O O . ALA A 1 101 ? -4.462 -9.791 -1.643 1.00 74.06 101 ALA A O 1
ATOM 785 N N . ARG A 1 102 ? -2.396 -10.680 -1.784 1.00 73.44 102 ARG A N 1
ATOM 786 C CA . ARG A 1 102 ? -2.692 -11.968 -1.132 1.00 73.44 102 ARG A CA 1
ATOM 787 C C . ARG A 1 102 ? -2.170 -12.078 0.300 1.00 73.44 102 ARG A C 1
ATOM 789 O O . ARG A 1 102 ? -2.349 -13.133 0.909 1.00 73.44 102 ARG A O 1
ATOM 796 N N . LEU A 1 103 ? -1.541 -11.036 0.843 1.00 80.00 103 LEU A N 1
ATOM 797 C CA . LEU A 1 103 ? -1.127 -11.044 2.244 1.00 80.00 103 LEU A CA 1
ATOM 798 C C . LEU A 1 103 ? -2.353 -11.243 3.152 1.00 80.00 103 LEU A C 1
ATOM 800 O O . LEU A 1 103 ? -3.395 -10.635 2.905 1.00 80.00 103 LEU A O 1
ATOM 804 N N . PRO A 1 104 ? -2.253 -12.085 4.197 1.00 79.06 104 PRO A N 1
ATOM 805 C CA . PRO A 1 104 ? -3.369 -12.342 5.105 1.00 79.06 104 PRO A CA 1
ATOM 806 C C . PRO A 1 104 ? -3.656 -11.157 6.040 1.00 79.06 104 PRO A C 1
ATOM 808 O O . PRO A 1 104 ? -4.753 -11.063 6.584 1.00 79.06 104 PRO A O 1
ATOM 811 N N . ALA A 1 105 ? -2.684 -10.260 6.227 1.00 87.00 105 ALA A N 1
ATOM 812 C CA . ALA A 1 105 ? -2.839 -9.031 6.995 1.00 87.00 105 ALA A CA 1
ATOM 813 C C . ALA A 1 105 ? -3.400 -7.905 6.118 1.00 87.00 105 ALA A C 1
ATOM 815 O O . ALA A 1 105 ? -3.047 -7.785 4.939 1.00 87.00 105 ALA A O 1
ATOM 816 N N . GLY A 1 106 ? -4.259 -7.068 6.701 1.00 92.25 106 GLY A N 1
ATOM 817 C CA . GLY A 1 106 ? -4.752 -5.878 6.023 1.00 92.25 106 GLY A CA 1
ATOM 818 C C . GLY A 1 106 ? -3.645 -4.840 5.943 1.00 92.25 106 GLY A C 1
ATOM 819 O O . GLY A 1 106 ? -3.147 -4.419 6.976 1.00 92.25 106 GLY A O 1
ATOM 820 N N . CYS A 1 107 ? -3.260 -4.428 4.741 1.00 92.56 107 CYS A N 1
ATOM 821 C CA . CYS A 1 107 ? -2.215 -3.427 4.543 1.00 92.56 107 CYS A CA 1
ATOM 822 C C . CYS A 1 107 ? -2.787 -2.191 3.851 1.00 92.56 107 CYS A C 1
ATOM 824 O O . CYS A 1 107 ? -3.547 -2.324 2.886 1.00 92.56 107 CYS A O 1
ATOM 826 N N . LEU A 1 108 ? -2.396 -1.011 4.331 1.00 92.44 108 LEU A N 1
ATOM 827 C CA . LEU A 1 108 ? -2.733 0.288 3.754 1.00 92.44 108 LEU A CA 1
ATOM 828 C C . LEU A 1 108 ? -1.473 1.151 3.659 1.00 92.44 108 LEU A C 1
ATOM 830 O O . LEU A 1 108 ? -0.656 1.132 4.575 1.00 92.44 108 LEU A O 1
ATOM 834 N N . CYS A 1 109 ? -1.365 1.961 2.614 1.00 92.25 109 CYS A N 1
ATOM 835 C CA . CYS A 1 109 ? -0.408 3.063 2.556 1.00 92.25 109 CYS A CA 1
ATOM 836 C C . CYS A 1 109 ? -1.166 4.381 2.673 1.00 92.25 109 CYS A C 1
ATOM 838 O O . CYS A 1 109 ? -2.220 4.544 2.052 1.00 92.25 109 CYS A O 1
ATOM 840 N N . THR A 1 110 ? -0.639 5.326 3.447 1.00 93.75 110 THR A N 1
ATOM 841 C CA . THR A 1 110 ? -1.180 6.686 3.525 1.00 93.75 110 THR A CA 1
ATOM 842 C C . THR A 1 110 ? -0.115 7.731 3.235 1.00 93.75 110 THR A C 1
ATOM 844 O O . THR A 1 110 ? 1.065 7.523 3.518 1.00 93.75 110 THR A O 1
ATOM 847 N N . GLY A 1 111 ? -0.548 8.900 2.769 1.00 90.25 111 GLY A N 1
ATOM 848 C CA . GLY A 1 111 ? 0.266 10.107 2.835 1.00 90.25 111 GLY A CA 1
ATOM 849 C C . GLY A 1 111 ? 0.479 10.563 4.284 1.00 90.25 111 GLY A C 1
ATOM 850 O O . GLY A 1 111 ? -0.115 10.028 5.228 1.00 90.25 111 GLY A O 1
ATOM 851 N N . LYS A 1 112 ? 1.309 11.596 4.471 1.00 86.56 112 LYS A N 1
ATOM 852 C CA . LYS A 1 112 ? 1.520 12.247 5.784 1.00 86.56 112 LYS A CA 1
ATOM 853 C C . LYS A 1 112 ? 0.262 12.897 6.353 1.00 86.56 112 LYS A C 1
ATOM 855 O O . LYS A 1 112 ? 0.150 13.078 7.560 1.00 86.56 112 LYS A O 1
ATOM 860 N N . ASP A 1 113 ? -0.656 13.277 5.475 1.00 89.00 113 ASP A N 1
ATOM 861 C CA . ASP A 1 113 ? -1.971 13.818 5.805 1.00 89.00 113 ASP A CA 1
ATOM 862 C C . ASP A 1 113 ? -2.968 12.734 6.256 1.00 89.00 113 ASP A C 1
ATOM 864 O O . ASP A 1 113 ? -4.083 13.055 6.661 1.00 89.00 113 ASP A O 1
ATOM 868 N N . GLY A 1 114 ? -2.570 11.456 6.219 1.00 90.94 114 GLY A N 1
ATOM 869 C CA . GLY A 1 114 ? -3.410 10.324 6.600 1.00 90.94 114 GLY A CA 1
ATOM 870 C C . GLY A 1 114 ? -4.402 9.893 5.518 1.00 90.94 114 GLY A C 1
ATOM 871 O O . GLY A 1 114 ? -5.254 9.044 5.792 1.00 90.94 114 GLY A O 1
ATOM 872 N N . VAL A 1 115 ? -4.309 10.440 4.300 1.00 94.06 115 VAL A N 1
ATOM 873 C CA . VAL A 1 115 ? -5.135 10.015 3.163 1.00 94.06 115 VAL A CA 1
ATOM 874 C C . VAL A 1 115 ? -4.625 8.682 2.629 1.00 94.06 115 VAL A C 1
ATOM 876 O O . VAL A 1 115 ? -3.432 8.521 2.382 1.00 94.06 115 VAL A O 1
ATOM 879 N N . ILE A 1 116 ? -5.531 7.720 2.442 1.00 94.69 116 ILE A N 1
ATOM 880 C CA . ILE A 1 116 ? -5.206 6.390 1.918 1.00 94.69 116 ILE A CA 1
ATOM 881 C C . ILE A 1 116 ? -4.798 6.502 0.446 1.00 94.69 116 ILE A C 1
ATOM 883 O O . ILE A 1 116 ? -5.595 6.903 -0.404 1.00 94.69 116 ILE A O 1
ATOM 887 N N . LEU A 1 117 ? -3.569 6.094 0.147 1.00 91.94 117 LEU A N 1
ATOM 888 C CA . LEU A 1 117 ? -3.003 6.029 -1.201 1.00 91.94 117 LEU A CA 1
ATOM 889 C C . LEU A 1 117 ? -3.234 4.654 -1.828 1.00 91.94 117 LEU A C 1
ATOM 891 O O . LEU A 1 117 ? -3.598 4.559 -2.999 1.00 91.94 117 LEU A O 1
ATOM 895 N N . GLU A 1 118 ? -3.087 3.595 -1.031 1.00 90.06 118 GLU A N 1
ATOM 896 C CA . GLU A 1 118 ? -3.269 2.214 -1.469 1.00 90.06 118 GLU A CA 1
ATOM 897 C C . GLU A 1 118 ? -3.846 1.348 -0.345 1.00 90.06 118 GLU A C 1
ATOM 899 O O . GLU A 1 118 ? -3.603 1.580 0.840 1.00 90.06 118 GLU A O 1
ATOM 904 N N . ALA A 1 119 ? -4.609 0.325 -0.730 1.00 91.69 119 ALA A N 1
ATOM 905 C CA . ALA A 1 119 ? -5.159 -0.673 0.170 1.00 91.69 119 ALA A CA 1
ATOM 906 C C . ALA A 1 119 ? -5.103 -2.066 -0.464 1.00 91.69 119 ALA A C 1
ATOM 908 O O . ALA A 1 119 ? -5.489 -2.241 -1.622 1.00 91.69 119 ALA A O 1
ATOM 909 N N . ASN A 1 120 ? -4.678 -3.081 0.293 1.00 91.50 120 ASN A N 1
ATOM 910 C CA . ASN A 1 120 ? -4.727 -4.461 -0.188 1.00 91.50 120 ASN A CA 1
ATOM 911 C C . ASN A 1 120 ? -6.125 -5.091 -0.007 1.00 91.50 120 ASN A C 1
ATOM 913 O O . ASN A 1 120 ? -7.020 -4.563 0.661 1.00 91.50 120 ASN A O 1
ATOM 917 N N . ARG A 1 121 ? -6.330 -6.272 -0.603 1.00 90.38 121 ARG A N 1
ATOM 918 C CA . ARG A 1 121 ? -7.609 -7.000 -0.533 1.00 90.38 121 ARG A CA 1
ATOM 919 C C . ARG A 1 121 ? -7.994 -7.406 0.895 1.00 90.38 121 ARG A C 1
ATOM 921 O O . ARG A 1 121 ? -9.182 -7.412 1.230 1.00 90.38 121 ARG A O 1
ATOM 928 N N . ALA A 1 122 ? -7.016 -7.759 1.727 1.00 91.94 122 ALA A N 1
ATOM 929 C CA . ALA A 1 122 ? -7.259 -8.129 3.117 1.00 91.94 122 ALA A CA 1
ATOM 930 C C . ALA A 1 122 ? -7.758 -6.931 3.938 1.00 91.94 122 ALA A C 1
ATOM 932 O O . ALA A 1 122 ? -8.709 -7.086 4.701 1.00 91.94 122 ALA A O 1
ATOM 933 N N . ALA A 1 123 ? -7.227 -5.727 3.700 1.00 93.50 123 ALA A N 1
ATOM 934 C CA . ALA A 1 123 ? -7.734 -4.497 4.298 1.00 93.50 123 ALA A CA 1
ATOM 935 C C . ALA A 1 123 ? -9.192 -4.273 3.887 1.00 93.50 123 ALA A C 1
ATOM 937 O O . ALA A 1 123 ? -10.050 -4.083 4.743 1.00 93.50 123 ALA A O 1
ATOM 938 N N . GLY A 1 124 ? -9.517 -4.425 2.600 1.00 92.94 124 GLY A N 1
ATOM 939 C CA . GLY A 1 124 ? -10.904 -4.293 2.158 1.00 92.94 124 GLY A CA 1
ATOM 940 C C . GLY A 1 124 ? -11.866 -5.278 2.839 1.00 92.94 124 GLY A C 1
ATOM 941 O O . GLY A 1 124 ? -12.986 -4.923 3.200 1.00 92.94 124 GLY A O 1
ATOM 942 N N . THR A 1 125 ? -11.408 -6.505 3.099 1.00 91.75 125 THR A N 1
ATOM 943 C CA . THR A 1 125 ? -12.171 -7.504 3.871 1.00 91.75 125 THR A CA 1
ATOM 944 C C . THR A 1 125 ? -12.334 -7.106 5.343 1.00 91.75 125 THR A C 1
ATOM 946 O O . THR A 1 125 ? -13.417 -7.285 5.912 1.00 91.75 125 THR A O 1
ATOM 949 N N . LEU A 1 126 ? -11.276 -6.566 5.953 1.00 91.75 126 LEU A N 1
ATOM 950 C CA . LEU A 1 126 ? -11.241 -6.140 7.354 1.00 91.75 126 LEU A CA 1
ATOM 951 C C . LEU A 1 126 ? -12.174 -4.948 7.604 1.00 91.75 126 LEU A C 1
ATOM 953 O O . LEU A 1 126 ? -13.027 -5.009 8.486 1.00 91.75 126 LEU A O 1
ATOM 957 N N . PHE A 1 127 ? -12.070 -3.914 6.770 1.00 91.94 127 PHE A N 1
ATOM 958 C CA . PHE A 1 127 ? -12.888 -2.702 6.848 1.00 91.94 127 PHE A CA 1
ATOM 959 C C . PHE A 1 127 ? -14.285 -2.878 6.230 1.00 91.94 127 PHE A C 1
ATOM 961 O O . PHE A 1 127 ? -15.170 -2.050 6.435 1.00 91.94 127 PHE A O 1
ATOM 968 N N . GLY A 1 128 ? -14.519 -3.964 5.487 1.00 91.81 128 GLY A N 1
ATOM 969 C CA . GLY A 1 128 ? -15.796 -4.232 4.821 1.00 91.81 128 GLY A CA 1
ATOM 970 C C . GLY A 1 128 ? -16.067 -3.315 3.624 1.00 91.81 128 GLY A C 1
ATOM 971 O O . GLY A 1 128 ? -17.224 -3.104 3.271 1.00 91.81 128 GLY A O 1
ATOM 972 N N . ARG A 1 129 ? -15.021 -2.759 3.001 1.00 92.38 129 ARG A N 1
ATOM 973 C CA . ARG A 1 129 ? -15.121 -1.819 1.878 1.00 92.38 129 ARG A CA 1
ATOM 974 C C . ARG A 1 129 ? -14.139 -2.196 0.775 1.00 92.38 129 ARG A C 1
ATOM 976 O O . ARG A 1 129 ? -13.018 -2.601 1.048 1.00 92.38 129 ARG A O 1
ATOM 983 N N . ALA A 1 130 ? -14.542 -2.076 -0.489 1.00 92.50 130 ALA A N 1
ATOM 984 C CA . ALA A 1 130 ? -13.639 -2.370 -1.600 1.00 92.50 130 ALA A CA 1
ATOM 985 C C . ALA A 1 130 ? -12.419 -1.418 -1.575 1.00 92.50 130 ALA A C 1
ATOM 987 O O . ALA A 1 130 ? -12.629 -0.213 -1.429 1.00 92.50 130 ALA A O 1
ATOM 988 N N . PRO A 1 131 ? -11.178 -1.909 -1.779 1.00 91.38 131 PRO A N 1
ATOM 989 C CA . PRO A 1 131 ? -9.968 -1.082 -1.724 1.00 91.38 131 PRO A CA 1
ATOM 990 C C . PRO A 1 131 ? -10.018 0.190 -2.584 1.00 91.38 131 PRO A C 1
ATOM 992 O O . PRO A 1 131 ? -9.664 1.267 -2.116 1.00 91.38 131 PRO A O 1
ATOM 995 N N . GLY A 1 132 ? -10.558 0.100 -3.805 1.00 91.12 132 GLY A N 1
ATOM 996 C CA . GLY A 1 132 ? -10.698 1.256 -4.701 1.00 91.12 132 GLY A CA 1
ATOM 997 C C . GLY A 1 132 ? -11.659 2.344 -4.202 1.00 91.12 132 GLY A C 1
ATOM 998 O O . GLY A 1 132 ? -11.587 3.470 -4.668 1.00 91.12 132 GLY A O 1
ATOM 999 N N . LEU A 1 133 ? -12.543 2.035 -3.246 1.00 93.31 133 LEU A N 1
ATOM 1000 C CA . LEU A 1 133 ? -13.410 3.023 -2.589 1.00 93.31 133 LEU A CA 1
ATOM 1001 C C . LEU A 1 133 ? -12.785 3.610 -1.316 1.00 93.31 133 LEU A C 1
ATOM 1003 O O . LEU A 1 133 ? -13.349 4.544 -0.749 1.00 93.31 133 LEU A O 1
ATOM 1007 N N . MET A 1 134 ? -11.696 3.012 -0.828 1.00 94.69 134 MET A N 1
ATOM 1008 C CA . MET A 1 134 ? -10.932 3.512 0.315 1.00 94.69 134 MET A CA 1
ATOM 1009 C C . MET A 1 134 ? -9.847 4.491 -0.133 1.00 94.69 134 MET A C 1
ATOM 1011 O O . MET A 1 134 ? -9.516 5.418 0.602 1.00 94.69 134 MET A O 1
ATOM 1015 N N . GLN A 1 135 ? -9.315 4.315 -1.341 1.00 95.00 135 GLN A N 1
ATOM 1016 C CA . GLN A 1 135 ? -8.334 5.226 -1.917 1.00 95.00 135 GLN A CA 1
ATOM 1017 C C . GLN A 1 135 ? -8.870 6.666 -1.983 1.00 95.00 135 GLN A C 1
ATOM 1019 O O . GLN A 1 135 ? -10.024 6.902 -2.338 1.00 95.00 135 GLN A O 1
ATOM 1024 N N . GLY A 1 136 ? -8.026 7.628 -1.612 1.00 95.31 136 GLY A N 1
ATOM 1025 C CA . GLY A 1 136 ? -8.368 9.049 -1.550 1.00 95.31 136 GLY A CA 1
ATOM 1026 C C . GLY A 1 136 ? -9.223 9.444 -0.344 1.00 95.31 136 GLY A C 1
ATOM 1027 O O . GLY A 1 136 ? -9.585 10.611 -0.221 1.00 95.31 136 GLY A O 1
ATOM 1028 N N . THR A 1 137 ? -9.548 8.508 0.555 1.00 96.19 137 THR A N 1
ATOM 1029 C CA . THR A 1 137 ? -10.286 8.812 1.789 1.00 96.19 137 THR A CA 1
ATOM 1030 C C . THR A 1 137 ? -9.353 8.843 3.005 1.00 96.19 137 THR A C 1
ATOM 1032 O O . THR A 1 137 ? -8.362 8.108 3.026 1.00 96.19 137 THR A O 1
ATOM 1035 N N . PRO A 1 138 ? -9.635 9.677 4.021 1.00 95.81 138 PRO A N 1
ATOM 1036 C CA . PRO A 1 138 ? -8.867 9.691 5.265 1.00 95.81 138 PRO A CA 1
ATOM 1037 C C . PRO A 1 138 ? -8.961 8.358 6.021 1.00 95.81 138 PRO A C 1
ATOM 1039 O O . PRO A 1 138 ? -10.049 7.793 6.149 1.00 95.81 138 PRO A O 1
ATOM 1042 N N . LEU A 1 139 ? -7.839 7.859 6.553 1.00 96.25 139 LEU A N 1
ATOM 1043 C CA . LEU A 1 139 ? -7.820 6.623 7.347 1.00 96.25 139 LEU A CA 1
ATOM 1044 C C . LEU A 1 139 ? -8.605 6.756 8.661 1.00 96.25 139 LEU A C 1
ATOM 1046 O O . LEU A 1 139 ? -9.238 5.796 9.099 1.00 96.25 139 LEU A O 1
ATOM 1050 N N . ASP A 1 140 ? -8.623 7.941 9.270 1.00 95.25 140 ASP A N 1
ATOM 1051 C CA . ASP A 1 140 ? -9.365 8.195 10.509 1.00 95.25 140 ASP A CA 1
ATOM 1052 C C . ASP A 1 140 ? -10.883 7.985 10.372 1.00 95.25 140 ASP A C 1
ATOM 1054 O O . ASP A 1 140 ? -11.530 7.619 11.350 1.00 95.25 140 ASP A O 1
ATOM 1058 N N . ALA A 1 141 ? -11.442 8.083 9.161 1.00 93.75 141 ALA A N 1
ATOM 1059 C CA . ALA A 1 141 ? -12.840 7.752 8.879 1.00 93.75 141 ALA A CA 1
ATOM 1060 C C . ALA A 1 141 ? -13.183 6.261 9.093 1.00 93.75 141 ALA A C 1
ATOM 1062 O O . ALA A 1 141 ? -14.358 5.909 9.196 1.00 93.75 141 ALA A O 1
ATOM 1063 N N . TYR A 1 142 ? -12.174 5.387 9.155 1.00 94.94 142 TYR A N 1
ATOM 1064 C CA . TYR A 1 142 ? -12.320 3.946 9.385 1.00 94.94 142 TYR A CA 1
ATOM 1065 C C . TYR A 1 142 ? -11.925 3.525 10.800 1.00 94.94 142 TYR A C 1
ATOM 1067 O O . TYR A 1 142 ? -11.879 2.332 11.104 1.00 94.94 142 TYR A O 1
ATOM 1075 N N . LEU A 1 143 ? -11.613 4.484 11.665 1.00 94.88 143 LEU A N 1
ATOM 1076 C CA . LEU A 1 143 ? -11.253 4.246 13.052 1.00 94.88 143 LEU A CA 1
ATOM 1077 C C . LEU A 1 143 ? -12.408 4.670 13.957 1.00 94.88 143 LEU A C 1
ATOM 1079 O O . LEU A 1 143 ? -13.165 5.594 13.660 1.00 94.88 143 LEU A O 1
ATOM 1083 N N . ASN A 1 144 ? -12.547 3.996 15.089 1.00 94.12 144 ASN A N 1
ATOM 1084 C CA . ASN A 1 144 ? -13.425 4.451 16.151 1.00 94.12 144 ASN A CA 1
ATOM 1085 C C . ASN A 1 144 ? -12.812 5.698 16.817 1.00 94.12 144 ASN A C 1
ATOM 1087 O O . ASN A 1 144 ? -11.588 5.848 16.887 1.00 94.12 144 ASN A O 1
ATOM 1091 N N . GLN A 1 145 ? -13.662 6.573 17.356 1.00 92.62 145 GLN A N 1
ATOM 1092 C CA . GLN A 1 145 ? -13.278 7.825 18.007 1.00 92.62 145 GLN A CA 1
ATOM 1093 C C . GLN A 1 145 ? -12.208 7.636 19.097 1.00 92.62 145 GLN A C 1
ATOM 1095 O O . GLN A 1 145 ? -11.342 8.494 19.269 1.00 92.62 145 GLN A O 1
ATOM 1100 N N . GLU A 1 146 ? -12.235 6.503 19.805 1.00 93.00 146 GLU A N 1
ATOM 1101 C CA . GLU A 1 146 ? -11.255 6.156 20.844 1.00 93.00 146 GLU A CA 1
ATOM 1102 C C . GLU A 1 146 ? -9.831 5.934 20.308 1.00 93.00 146 GLU A C 1
ATOM 1104 O O . GLU A 1 146 ? -8.860 6.149 21.030 1.00 93.00 146 GLU A O 1
ATOM 1109 N N . SER A 1 147 ? -9.688 5.549 19.037 1.00 95.50 147 SER A N 1
ATOM 1110 C CA . SER A 1 147 ? -8.393 5.260 18.402 1.00 95.50 147 SER A CA 1
ATOM 1111 C C . SER A 1 147 ? -7.785 6.465 17.681 1.00 95.50 147 SER A C 1
ATOM 1113 O O . SER A 1 147 ? -6.594 6.458 17.370 1.00 95.50 147 SER A O 1
ATOM 1115 N N . ILE A 1 148 ? -8.555 7.539 17.470 1.00 95.12 148 ILE A N 1
ATOM 1116 C CA . ILE A 1 148 ? -8.087 8.761 16.794 1.00 95.12 148 ILE A CA 1
ATOM 1117 C C . ILE A 1 148 ? -6.872 9.409 17.483 1.00 95.12 148 ILE A C 1
ATOM 1119 O O . ILE A 1 148 ? -5.935 9.793 16.776 1.00 95.12 148 ILE A O 1
ATOM 1123 N N . PRO A 1 149 ? -6.812 9.535 18.826 1.00 95.12 149 PRO A N 1
ATOM 1124 C CA . PRO A 1 149 ? -5.636 10.101 19.488 1.00 95.12 149 PRO A CA 1
ATOM 1125 C C . PRO A 1 149 ? -4.373 9.254 19.288 1.00 95.12 149 PRO A C 1
ATOM 1127 O O . PRO A 1 149 ? -3.304 9.808 19.035 1.00 95.12 149 PRO A O 1
ATOM 1130 N N . ALA A 1 150 ? -4.498 7.924 19.361 1.00 94.50 150 ALA A N 1
ATOM 1131 C CA . ALA A 1 150 ? -3.385 6.998 19.158 1.00 94.50 150 ALA A CA 1
ATOM 1132 C C . ALA A 1 150 ? -2.862 7.067 17.716 1.00 94.50 150 ALA A C 1
ATOM 1134 O O . ALA A 1 150 ? -1.664 7.250 17.505 1.00 94.50 150 ALA A O 1
ATOM 1135 N N . PHE A 1 151 ? -3.771 7.062 16.736 1.00 95.06 151 PHE A N 1
ATOM 1136 C CA . PHE A 1 151 ? -3.455 7.266 15.321 1.00 95.06 151 PHE A CA 1
ATOM 1137 C C . PHE A 1 151 ? -2.676 8.565 15.076 1.00 95.06 151 PHE A C 1
ATOM 1139 O O . PHE A 1 151 ? -1.592 8.541 14.494 1.00 95.06 151 PHE A O 1
ATOM 1146 N N . ARG A 1 152 ? -3.174 9.704 15.575 1.00 94.19 152 ARG A N 1
ATOM 1147 C CA . ARG A 1 152 ? -2.492 11.002 15.417 1.00 94.19 152 ARG A CA 1
ATOM 1148 C C . ARG A 1 152 ? -1.115 11.022 16.079 1.00 94.19 152 ARG A C 1
ATOM 1150 O O . ARG A 1 152 ? -0.179 11.587 15.518 1.00 94.19 152 ARG A O 1
ATOM 1157 N N . SER A 1 153 ? -0.989 10.405 17.254 1.00 93.94 153 SER A N 1
ATOM 1158 C CA . SER A 1 153 ? 0.289 10.279 17.960 1.00 93.94 153 SER A CA 1
ATOM 1159 C C . SER A 1 153 ? 1.305 9.473 17.144 1.00 93.94 153 SER A C 1
ATOM 1161 O O . SER A 1 153 ? 2.445 9.908 16.985 1.00 93.94 153 SER A O 1
ATOM 1163 N N . ALA A 1 154 ? 0.872 8.355 16.553 1.00 93.44 154 ALA A N 1
ATOM 1164 C CA . ALA A 1 154 ? 1.702 7.520 15.691 1.00 93.44 154 ALA A CA 1
ATOM 1165 C C . ALA A 1 154 ? 2.193 8.278 14.443 1.00 93.44 154 ALA A C 1
ATOM 1167 O O . ALA A 1 154 ? 3.392 8.297 14.170 1.00 93.44 154 ALA A O 1
ATOM 1168 N N . VAL A 1 155 ? 1.300 8.981 13.735 1.00 92.69 155 VAL A N 1
ATOM 1169 C CA . VAL A 1 155 ? 1.665 9.816 12.569 1.00 92.69 155 VAL A CA 1
ATOM 1170 C C . VAL A 1 155 ? 2.688 10.892 12.950 1.00 92.69 155 VAL A C 1
ATOM 1172 O O . VAL A 1 155 ? 3.667 11.122 12.232 1.00 92.69 155 VAL A O 1
ATOM 1175 N N . ALA A 1 156 ? 2.490 11.548 14.096 1.00 92.44 156 ALA A N 1
ATOM 1176 C CA . ALA A 1 156 ? 3.390 12.590 14.574 1.00 92.44 156 ALA A CA 1
ATOM 1177 C C . ALA A 1 156 ? 4.772 12.040 14.967 1.00 92.44 156 ALA A C 1
ATOM 1179 O O . ALA A 1 156 ? 5.776 12.689 14.682 1.00 92.44 156 ALA A O 1
ATOM 1180 N N . ALA A 1 157 ? 4.833 10.868 15.607 1.00 91.88 157 ALA A N 1
ATOM 1181 C CA . ALA A 1 157 ? 6.083 10.196 15.967 1.00 91.88 157 ALA A CA 1
ATOM 1182 C C . ALA A 1 157 ? 6.894 9.807 14.722 1.00 91.88 157 ALA A C 1
ATOM 1184 O O . ALA A 1 157 ? 8.056 10.192 14.596 1.00 91.88 157 ALA A O 1
ATOM 1185 N N . LEU A 1 158 ? 6.253 9.175 13.735 1.00 90.25 158 LEU A N 1
ATOM 1186 C CA . LEU A 1 158 ? 6.904 8.804 12.473 1.00 90.25 158 LEU A CA 1
ATOM 1187 C C . LEU A 1 158 ? 7.416 10.023 11.701 1.00 90.25 158 LEU A C 1
ATOM 1189 O O . LEU A 1 158 ? 8.494 9.983 11.113 1.00 90.25 158 LEU A O 1
ATOM 1193 N N . SER A 1 159 ? 6.689 11.143 11.756 1.00 87.31 159 SER A N 1
ATOM 1194 C CA . SER A 1 159 ? 7.131 12.409 11.155 1.00 87.31 159 SER A CA 1
ATOM 1195 C C . SER A 1 159 ? 8.398 12.981 11.806 1.00 87.31 159 SER A C 1
ATOM 1197 O O . SER A 1 159 ? 9.105 13.759 11.170 1.00 87.31 159 SER A O 1
ATOM 1199 N N . ARG A 1 160 ? 8.698 12.599 13.056 1.00 89.56 160 ARG A N 1
ATOM 1200 C CA . ARG A 1 160 ? 9.946 12.932 13.763 1.00 89.56 160 ARG A CA 1
ATOM 1201 C C . ARG A 1 160 ? 11.042 11.873 13.584 1.00 89.56 160 ARG A C 1
ATOM 1203 O O . ARG A 1 160 ? 12.121 12.036 14.143 1.00 89.56 160 ARG A O 1
ATOM 1210 N N . GLY A 1 161 ? 10.786 10.817 12.809 1.00 87.69 161 GLY A N 1
ATOM 1211 C CA . GLY A 1 161 ? 11.710 9.693 12.640 1.00 87.69 161 GLY A CA 1
ATOM 1212 C C . GLY A 1 161 ? 11.759 8.753 13.847 1.00 87.69 161 GLY A C 1
ATOM 1213 O O . GLY A 1 161 ? 12.719 8.005 13.994 1.00 87.69 161 GLY A O 1
ATOM 1214 N N . GLU A 1 162 ? 10.755 8.805 14.722 1.00 89.94 162 GLU A N 1
ATOM 1215 C CA . GLU A 1 162 ? 10.641 7.910 15.873 1.00 89.94 162 GLU A CA 1
ATOM 1216 C C . GLU A 1 162 ? 9.963 6.598 15.466 1.00 89.94 162 GLU A C 1
ATOM 1218 O O . GLU A 1 162 ? 9.064 6.581 14.622 1.00 89.94 162 GLU A O 1
ATOM 1223 N N . GLU A 1 163 ? 10.354 5.498 16.104 1.00 87.81 163 GLU A N 1
ATOM 1224 C CA . GLU A 1 163 ? 9.661 4.220 15.960 1.00 87.81 163 GLU A CA 1
ATOM 1225 C C . GLU A 1 163 ? 8.353 4.212 16.757 1.00 87.81 163 GLU A C 1
ATOM 1227 O O . GLU A 1 163 ? 8.269 4.737 17.871 1.00 87.81 163 GLU A O 1
ATOM 1232 N N . VAL A 1 164 ? 7.329 3.566 16.199 1.00 91.62 164 VAL A N 1
ATOM 1233 C CA . VAL A 1 164 ? 6.031 3.400 16.854 1.00 91.62 164 VAL A CA 1
ATOM 1234 C C . VAL A 1 164 ? 5.847 1.925 17.210 1.00 91.62 164 VAL A C 1
ATOM 1236 O O . VAL A 1 164 ? 5.844 1.081 16.312 1.00 91.62 164 VAL A O 1
ATOM 1239 N N . PRO A 1 165 ? 5.682 1.577 18.500 1.00 89.50 165 PRO A N 1
ATOM 1240 C CA . PRO A 1 165 ? 5.385 0.203 18.883 1.00 89.50 165 PRO A CA 1
ATOM 1241 C C . PRO A 1 165 ? 4.009 -0.207 18.355 1.00 89.50 165 PRO A C 1
ATOM 1243 O O . PRO A 1 165 ? 3.146 0.641 18.145 1.00 89.50 165 PRO A O 1
ATOM 1246 N N . VAL A 1 166 ? 3.774 -1.510 18.199 1.00 91.56 166 VAL A N 1
ATOM 1247 C CA . VAL A 1 166 ? 2.456 -2.027 17.805 1.00 91.56 166 VAL A CA 1
ATOM 1248 C C . VAL A 1 166 ? 1.389 -1.577 18.807 1.00 91.56 166 VAL A C 1
ATOM 1250 O O . VAL A 1 166 ? 1.578 -1.697 20.019 1.00 91.56 166 VAL A O 1
ATOM 1253 N N . GLN A 1 167 ? 0.264 -1.074 18.301 1.00 92.69 167 GLN A N 1
ATOM 1254 C CA . GLN A 1 167 ? -0.848 -0.553 19.104 1.00 92.69 167 GLN A CA 1
ATOM 1255 C C . GLN A 1 167 ? -2.137 -1.313 18.790 1.00 92.69 167 GLN A C 1
ATOM 1257 O O . GL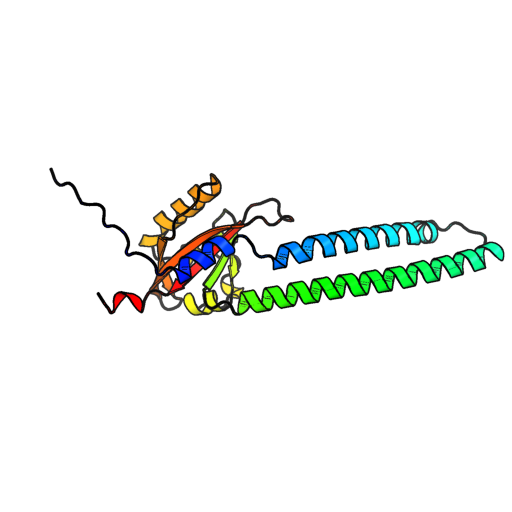N A 1 167 ? -2.259 -1.919 17.730 1.00 92.69 167 GLN A O 1
ATOM 1262 N N . GLU A 1 168 ? -3.111 -1.293 19.697 1.00 93.88 168 GLU A N 1
ATOM 1263 C CA . GLU A 1 168 ? -4.456 -1.802 19.411 1.00 93.88 168 GLU A CA 1
ATOM 1264 C C . GLU A 1 168 ? -5.349 -0.639 18.985 1.00 93.88 168 GLU A C 1
ATOM 1266 O O . GLU A 1 168 ? -5.510 0.324 19.736 1.00 93.88 168 GLU A O 1
ATOM 1271 N N . PHE A 1 169 ? -5.915 -0.722 17.783 1.00 95.25 169 PHE A N 1
ATOM 1272 C CA . PHE A 1 169 ? -6.947 0.190 17.303 1.00 95.25 169 PHE A CA 1
ATOM 1273 C C . PHE A 1 169 ? -8.294 -0.524 17.281 1.00 95.25 169 PHE A C 1
ATOM 1275 O O . PHE A 1 169 ? -8.397 -1.721 17.030 1.00 95.25 169 PHE A O 1
ATOM 1282 N N . SER A 1 170 ? -9.344 0.248 17.491 1.00 94.56 170 SER A N 1
ATOM 1283 C CA . SER A 1 170 ? -10.727 -0.133 17.265 1.00 94.56 170 SER A CA 1
ATOM 1284 C C . SER A 1 170 ? -11.117 0.398 15.891 1.00 94.56 170 SER A C 1
ATOM 1286 O O . SER A 1 170 ? -11.189 1.609 15.677 1.00 94.56 170 SER A O 1
ATOM 1288 N N . LEU A 1 171 ? -11.270 -0.503 14.925 1.00 94.06 171 LEU A N 1
ATOM 1289 C CA . LEU A 1 171 ? -11.646 -0.181 13.551 1.00 94.06 171 LEU A CA 1
ATOM 1290 C C . LEU A 1 171 ? -13.166 -0.113 13.437 1.00 94.06 171 LEU A C 1
ATOM 1292 O O . LEU A 1 171 ? -13.863 -0.920 14.045 1.00 94.06 171 LEU A O 1
ATOM 1296 N N . THR A 1 172 ? -13.678 0.780 12.602 1.00 92.38 172 THR A N 1
ATOM 1297 C CA . THR A 1 172 ? -15.100 0.848 12.258 1.00 92.38 172 THR A CA 1
ATOM 1298 C C . THR A 1 172 ? -15.314 0.129 10.929 1.00 92.38 172 THR A C 1
ATOM 1300 O O . THR A 1 172 ? -14.885 0.607 9.876 1.00 92.38 172 THR A O 1
ATOM 1303 N N . ARG A 1 173 ? -15.967 -1.038 10.959 1.00 88.44 173 ARG A N 1
ATOM 1304 C CA . ARG A 1 173 ? -16.374 -1.750 9.737 1.00 88.44 173 ARG A CA 1
ATOM 1305 C C . ARG A 1 173 ? -17.450 -0.944 8.998 1.00 88.44 173 ARG A C 1
ATOM 1307 O O . ARG A 1 173 ? -18.153 -0.141 9.602 1.00 88.44 173 ARG A O 1
ATOM 1314 N N . PHE A 1 174 ? -17.630 -1.188 7.700 1.00 84.88 174 PHE A N 1
ATOM 1315 C CA . PHE A 1 174 ? -18.664 -0.534 6.885 1.00 84.88 174 PHE A CA 1
ATOM 1316 C C . PHE A 1 174 ? -20.094 -0.637 7.455 1.00 84.88 174 PHE A C 1
ATOM 1318 O O . PHE A 1 174 ? -20.895 0.270 7.256 1.00 84.88 174 PHE A O 1
ATOM 1325 N N . ASP A 1 175 ? -20.415 -1.709 8.183 1.00 85.38 175 ASP A N 1
ATOM 1326 C CA . ASP A 1 175 ? -21.709 -1.884 8.863 1.00 85.38 175 ASP A CA 1
ATOM 1327 C C . ASP A 1 175 ? -21.802 -1.173 10.232 1.00 85.38 175 ASP A C 1
ATOM 1329 O O . ASP A 1 175 ? -22.813 -1.288 10.920 1.00 85.38 175 ASP A O 1
ATOM 1333 N N . GLY A 1 176 ? -20.763 -0.430 10.625 1.00 84.12 176 GLY A N 1
ATOM 1334 C CA . GLY A 1 176 ? -20.655 0.279 11.900 1.00 84.12 176 GLY A CA 1
ATOM 1335 C C . GLY A 1 176 ? -20.104 -0.565 13.052 1.00 84.12 176 GLY A C 1
ATOM 1336 O O . GLY A 1 176 ? -19.914 -0.038 14.148 1.00 84.12 176 GLY A O 1
ATOM 1337 N N . THR A 1 177 ? -19.827 -1.855 12.839 1.00 88.12 177 THR A N 1
ATOM 1338 C CA . THR A 1 177 ? -19.335 -2.740 13.903 1.00 88.12 177 THR A CA 1
ATOM 1339 C C . THR A 1 177 ? -17.886 -2.402 14.271 1.00 88.12 177 THR A C 1
ATOM 1341 O O . THR A 1 177 ? -17.036 -2.351 13.374 1.00 88.12 177 THR A O 1
ATOM 1344 N N . PRO A 1 178 ? -17.563 -2.217 15.567 1.00 91.25 178 PRO A N 1
ATOM 1345 C CA . PRO A 1 178 ? -16.188 -2.045 16.008 1.00 91.25 178 PRO A CA 1
ATOM 1346 C C . PRO A 1 178 ? -15.430 -3.380 15.973 1.00 91.25 178 PRO A C 1
ATOM 1348 O O . PRO A 1 178 ? -15.917 -4.395 16.475 1.00 91.25 178 PRO A O 1
ATOM 1351 N N . ILE A 1 179 ? -14.223 -3.376 15.407 1.00 92.56 179 ILE A N 1
ATOM 1352 C CA . ILE A 1 179 ? -13.330 -4.539 15.333 1.00 92.56 179 ILE A CA 1
ATOM 1353 C C . ILE A 1 179 ? -11.994 -4.172 15.983 1.00 92.56 179 ILE A C 1
ATOM 1355 O O . ILE A 1 179 ? -11.318 -3.272 15.481 1.00 92.56 179 ILE A O 1
ATOM 1359 N N . PRO A 1 180 ? -11.569 -4.854 17.060 1.00 93.88 180 PRO A N 1
ATOM 1360 C CA . PRO A 1 180 ? -10.236 -4.654 17.603 1.00 93.88 180 PRO A CA 1
ATOM 1361 C C . PRO A 1 180 ? -9.187 -5.218 16.637 1.00 93.88 180 PRO A C 1
ATOM 1363 O O . PRO A 1 180 ? -9.258 -6.376 16.208 1.00 93.88 180 PRO A O 1
ATOM 1366 N N . ALA A 1 181 ? -8.186 -4.406 16.322 1.00 93.81 181 ALA A N 1
ATOM 1367 C CA . ALA A 1 181 ? -7.072 -4.771 15.469 1.00 93.81 181 ALA A CA 1
ATOM 1368 C C . ALA A 1 181 ? -5.740 -4.375 16.105 1.00 93.81 181 ALA A C 1
ATOM 1370 O O . ALA A 1 181 ? -5.587 -3.268 16.613 1.00 93.81 181 ALA A O 1
ATOM 1371 N N . ALA A 1 182 ? -4.753 -5.262 16.026 1.00 94.50 182 ALA A N 1
ATOM 1372 C CA . ALA A 1 182 ? -3.368 -4.877 16.259 1.00 94.50 182 ALA A CA 1
ATOM 1373 C C . ALA A 1 182 ? -2.841 -4.147 15.019 1.00 94.50 182 ALA A C 1
ATOM 1375 O O . ALA A 1 182 ? -3.086 -4.593 13.897 1.00 94.50 182 ALA A O 1
ATOM 1376 N N . VAL A 1 183 ? -2.122 -3.047 15.224 1.00 95.12 183 VAL A N 1
ATOM 1377 C CA . VAL A 1 183 ? -1.667 -2.140 14.170 1.00 95.12 183 VAL A CA 1
ATOM 1378 C C . VAL A 1 183 ? -0.178 -1.880 14.316 1.00 95.12 183 VAL A C 1
ATOM 1380 O O . VAL A 1 183 ? 0.275 -1.358 15.335 1.00 95.12 183 VAL A O 1
ATOM 1383 N N . ALA A 1 184 ? 0.578 -2.241 13.284 1.00 94.81 184 ALA A N 1
ATOM 1384 C CA . ALA A 1 184 ? 1.953 -1.798 13.095 1.00 94.81 184 ALA A CA 1
ATOM 1385 C C . ALA A 1 184 ? 1.974 -0.671 12.063 1.00 94.81 184 ALA A C 1
ATOM 1387 O O . ALA A 1 184 ? 1.195 -0.689 11.107 1.00 94.81 184 ALA A O 1
ATOM 1388 N N . VAL A 1 185 ? 2.877 0.289 12.245 1.00 93.94 185 VAL A N 1
ATOM 1389 C CA . VAL A 1 185 ? 3.064 1.382 11.296 1.00 93.94 185 VAL A CA 1
ATOM 1390 C C . VAL A 1 185 ? 4.540 1.731 11.158 1.00 93.94 185 VAL A C 1
ATOM 1392 O O . VAL A 1 185 ? 5.272 1.764 12.146 1.00 93.94 185 VAL A O 1
ATOM 1395 N N . SER A 1 186 ? 4.976 1.983 9.929 1.00 91.00 186 SER A N 1
ATOM 1396 C CA . SER A 1 186 ? 6.342 2.397 9.612 1.00 91.00 186 SER A CA 1
ATOM 1397 C C . SER A 1 186 ? 6.354 3.455 8.516 1.00 91.00 186 SER A C 1
ATOM 1399 O O . SER A 1 186 ? 5.415 3.561 7.725 1.00 91.00 186 SER A O 1
ATOM 1401 N N . THR A 1 187 ? 7.435 4.227 8.437 1.00 89.19 187 THR A N 1
ATOM 1402 C CA . THR A 1 187 ? 7.692 5.075 7.273 1.00 89.19 187 THR A CA 1
ATOM 1403 C C . THR A 1 187 ? 8.122 4.217 6.083 1.00 89.19 187 THR A C 1
ATOM 1405 O O . THR A 1 187 ? 8.877 3.256 6.218 1.00 89.19 187 THR A O 1
ATOM 1408 N N . SER A 1 188 ? 7.609 4.568 4.912 1.00 81.69 188 SER A N 1
ATOM 1409 C CA . SER A 1 188 ? 7.996 4.054 3.604 1.00 81.69 188 SER A CA 1
ATOM 1410 C C . SER A 1 188 ? 8.520 5.232 2.789 1.00 81.69 188 SER A C 1
ATOM 1412 O O . SER A 1 188 ? 7.949 6.324 2.838 1.00 81.69 188 SER A O 1
ATOM 1414 N N . TYR A 1 189 ? 9.610 5.033 2.056 1.00 70.06 189 TYR A N 1
ATOM 1415 C CA . TYR A 1 189 ? 10.115 6.034 1.125 1.00 70.06 189 TYR A CA 1
ATOM 1416 C C . TYR A 1 189 ? 9.786 5.586 -0.288 1.00 70.06 189 TYR A C 1
ATOM 1418 O O . TYR A 1 189 ? 10.280 4.552 -0.734 1.00 70.06 189 TYR A O 1
ATOM 1426 N N . ASP A 1 190 ? 8.976 6.381 -0.981 1.00 63.81 190 ASP A N 1
ATOM 1427 C CA . ASP A 1 190 ? 8.894 6.314 -2.430 1.00 63.81 190 ASP A CA 1
ATOM 1428 C C . ASP A 1 190 ? 10.037 7.168 -3.013 1.00 63.81 190 ASP A C 1
ATOM 1430 O O . ASP A 1 190 ? 10.049 8.390 -2.814 1.00 63.81 190 ASP A O 1
ATOM 1434 N N . PRO A 1 191 ? 11.015 6.556 -3.710 1.00 52.06 191 PRO A N 1
ATOM 1435 C CA . PRO A 1 191 ? 12.107 7.287 -4.345 1.00 52.06 191 PRO A CA 1
ATOM 1436 C C . PRO A 1 191 ? 11.621 8.330 -5.366 1.00 52.06 191 PRO A C 1
ATOM 1438 O O . PRO A 1 191 ? 12.339 9.293 -5.621 1.00 52.06 191 PRO A O 1
ATOM 1441 N N . GLY A 1 192 ? 10.421 8.158 -5.940 1.00 52.41 192 GLY A N 1
ATOM 1442 C CA . GLY A 1 192 ? 9.879 9.031 -6.984 1.00 52.41 192 GLY A CA 1
ATOM 1443 C C . GLY A 1 192 ? 9.126 10.265 -6.477 1.00 52.41 192 GLY A C 1
ATOM 1444 O O . GLY A 1 192 ? 9.186 11.316 -7.115 1.00 52.41 192 GLY A O 1
ATOM 1445 N N . SER A 1 193 ? 8.425 10.177 -5.341 1.00 58.19 193 SER A N 1
ATOM 1446 C CA . SER A 1 193 ? 7.609 11.289 -4.822 1.00 58.19 193 SER A CA 1
ATOM 1447 C C . SER A 1 193 ? 8.375 12.265 -3.924 1.00 58.19 193 SER A C 1
ATOM 1449 O O . SER A 1 193 ? 7.928 13.396 -3.716 1.00 58.19 193 SER A O 1
ATOM 1451 N N . GLY A 1 194 ? 9.508 11.840 -3.352 1.00 63.66 194 GLY A N 1
ATOM 1452 C CA . GLY A 1 194 ? 10.287 12.630 -2.390 1.00 63.66 194 GLY A CA 1
ATOM 1453 C C . GLY A 1 194 ? 9.579 12.881 -1.049 1.00 63.66 194 GLY A C 1
ATOM 1454 O O . GLY A 1 194 ? 10.149 13.523 -0.162 1.00 63.66 194 GLY A O 1
ATOM 1455 N N . ALA A 1 195 ? 8.355 12.375 -0.864 1.00 71.12 195 ALA A N 1
ATOM 1456 C CA . ALA A 1 195 ? 7.575 12.514 0.357 1.00 71.12 195 ALA A CA 1
ATOM 1457 C C . ALA A 1 195 ? 7.433 11.145 1.044 1.00 71.12 195 ALA A C 1
ATOM 1459 O O . ALA A 1 195 ? 6.985 10.195 0.409 1.00 71.12 195 ALA A O 1
ATOM 1460 N N . PRO A 1 196 ? 7.780 11.013 2.340 1.00 79.31 196 PRO A N 1
ATOM 1461 C CA . PRO A 1 196 ? 7.596 9.745 3.024 1.00 79.31 196 PRO A CA 1
ATOM 1462 C C . PRO A 1 196 ? 6.112 9.431 3.200 1.00 79.31 196 PRO A C 1
ATOM 1464 O O . PRO A 1 196 ? 5.326 10.278 3.638 1.00 79.31 196 PRO A O 1
ATOM 1467 N N . GLU A 1 197 ? 5.776 8.193 2.877 1.00 89.88 197 GLU A N 1
ATOM 1468 C CA . GLU A 1 197 ? 4.478 7.567 3.072 1.00 89.88 197 GLU A CA 1
ATOM 1469 C C . GLU A 1 197 ? 4.492 6.753 4.367 1.00 89.88 197 GLU A C 1
ATOM 1471 O O . GLU A 1 197 ? 5.549 6.456 4.932 1.00 89.88 197 GLU A O 1
ATOM 1476 N N . LEU A 1 198 ? 3.315 6.376 4.855 1.00 91.56 198 LEU A N 1
ATOM 1477 C CA . LEU A 1 198 ? 3.169 5.529 6.034 1.00 91.56 198 LEU A CA 1
ATOM 1478 C C . LEU A 1 198 ? 2.550 4.196 5.620 1.00 91.56 198 LEU A C 1
ATOM 1480 O O . LEU A 1 198 ? 1.452 4.170 5.064 1.00 91.56 198 LEU A O 1
ATOM 1484 N N . LEU A 1 199 ? 3.242 3.096 5.912 1.00 92.50 199 LEU A N 1
ATOM 1485 C CA . LEU A 1 199 ? 2.737 1.741 5.720 1.00 92.50 199 LEU A CA 1
ATOM 1486 C C . LEU A 1 199 ? 2.086 1.269 7.017 1.00 92.50 199 LEU A C 1
ATOM 1488 O O . LEU A 1 199 ? 2.748 1.161 8.047 1.00 92.50 199 LEU A O 1
ATOM 1492 N N . TRP A 1 200 ? 0.803 0.944 6.943 1.00 94.62 200 TRP A N 1
ATOM 1493 C CA . TRP A 1 200 ? 0.003 0.423 8.041 1.00 94.62 200 TRP A CA 1
ATOM 1494 C C . TRP A 1 200 ? -0.301 -1.050 7.808 1.00 94.62 200 TRP A C 1
ATOM 1496 O O . TRP A 1 200 ? -0.759 -1.432 6.727 1.00 94.62 200 TRP A O 1
ATOM 1506 N N . VAL A 1 201 ? -0.107 -1.873 8.835 1.00 93.94 201 VAL A N 1
ATOM 1507 C CA . VAL A 1 201 ? -0.439 -3.300 8.815 1.00 93.94 201 VAL A CA 1
ATOM 1508 C C . VAL A 1 201 ? -1.379 -3.612 9.971 1.00 93.94 201 VAL A C 1
ATOM 1510 O O . VAL A 1 201 ? -1.066 -3.338 11.126 1.00 93.94 201 VAL A O 1
ATOM 1513 N N . PHE A 1 202 ? -2.526 -4.198 9.645 1.00 93.50 202 PHE A N 1
ATOM 1514 C CA . PHE A 1 202 ? -3.627 -4.494 10.548 1.00 93.50 202 PHE A CA 1
ATOM 1515 C C . PHE A 1 202 ? -3.846 -6.003 10.661 1.00 93.50 202 PHE A C 1
ATOM 1517 O O . PHE A 1 202 ? -3.973 -6.713 9.654 1.00 93.50 202 PHE A O 1
ATOM 1524 N N . TRP A 1 203 ? -3.992 -6.480 11.895 1.00 91.94 203 TRP A N 1
ATOM 1525 C CA . TRP A 1 203 ? -4.413 -7.844 12.205 1.00 91.94 203 TRP A CA 1
ATOM 1526 C C . TRP A 1 203 ? -5.674 -7.822 13.056 1.00 91.94 203 TRP A C 1
ATOM 1528 O O . TRP A 1 203 ? -5.670 -7.235 14.134 1.00 91.94 203 TRP A O 1
ATOM 1538 N N . ASP A 1 204 ? -6.723 -8.513 12.614 1.00 90.75 204 ASP A N 1
ATOM 1539 C CA . ASP A 1 204 ? -7.915 -8.742 13.433 1.00 90.75 204 ASP A CA 1
ATOM 1540 C C . ASP A 1 204 ? -7.551 -9.580 14.672 1.00 90.75 204 ASP A C 1
ATOM 1542 O O . ASP A 1 204 ? -7.011 -10.687 14.561 1.00 90.75 204 ASP A O 1
ATOM 1546 N N . VAL A 1 205 ? -7.846 -9.054 15.862 1.00 89.19 205 VAL A N 1
ATOM 1547 C CA . VAL A 1 205 ? -7.612 -9.739 17.142 1.00 89.19 205 VAL A CA 1
ATOM 1548 C C . VAL A 1 205 ? -8.907 -10.096 17.879 1.00 89.19 205 VAL A C 1
ATOM 1550 O O . VAL A 1 205 ? -8.855 -10.590 19.007 1.00 89.19 205 VAL A O 1
ATOM 1553 N N . SER A 1 206 ? -10.068 -9.965 17.228 1.00 80.75 206 SER A N 1
ATOM 1554 C CA . SER A 1 206 ? -11.397 -10.281 17.783 1.00 80.75 206 SER A CA 1
ATOM 1555 C C . SER A 1 206 ? -11.493 -11.707 18.338 1.00 80.75 206 SER A C 1
ATOM 1557 O O . SER A 1 206 ? -12.204 -11.970 19.307 1.00 80.75 206 SER A O 1
ATOM 1559 N N . GLY A 1 207 ? -10.749 -12.651 17.751 1.00 67.44 207 GLY A N 1
ATOM 1560 C CA . GLY A 1 207 ? -10.692 -14.044 18.203 1.00 67.44 207 GLY A CA 1
ATOM 1561 C C . GLY A 1 207 ? -9.849 -14.285 19.462 1.00 67.44 207 GLY A C 1
ATOM 1562 O O . GLY A 1 207 ? -10.067 -15.289 20.141 1.00 67.44 207 GLY A O 1
ATOM 1563 N N . LYS A 1 208 ? -8.911 -13.389 19.802 1.00 56.97 208 LYS A N 1
ATOM 1564 C CA . LYS A 1 208 ? -7.975 -13.573 20.927 1.00 56.97 208 LYS A CA 1
ATOM 1565 C C . LYS A 1 208 ? -8.567 -13.184 22.283 1.00 56.97 208 LYS A C 1
ATOM 1567 O O . LYS A 1 208 ? -8.179 -13.777 23.280 1.00 56.97 208 LYS A O 1
ATOM 1572 N N . ARG A 1 209 ? -9.577 -12.305 22.324 1.00 47.88 209 ARG A N 1
ATOM 1573 C CA . ARG A 1 209 ? -10.288 -11.932 23.568 1.00 47.88 209 ARG A CA 1
ATOM 1574 C C . ARG A 1 209 ? -11.211 -13.020 24.136 1.00 47.88 209 ARG A C 1
ATOM 1576 O O . ARG A 1 209 ? -11.745 -12.849 25.220 1.00 47.88 209 ARG A O 1
ATOM 1583 N N . ARG A 1 210 ? -11.433 -14.139 23.433 1.00 38.19 210 ARG A N 1
ATOM 1584 C CA . ARG A 1 210 ? -12.350 -15.205 23.893 1.00 38.19 210 ARG A CA 1
ATOM 1585 C C . ARG A 1 210 ? -11.708 -16.240 24.834 1.00 38.19 210 ARG A C 1
ATOM 1587 O O . ARG A 1 210 ? -12.361 -17.234 25.141 1.00 38.19 210 ARG A O 1
ATOM 1594 N N . ARG A 1 211 ? -10.440 -16.063 25.229 1.00 33.97 211 ARG A N 1
ATOM 1595 C CA . ARG A 1 211 ? -9.677 -17.021 26.058 1.00 33.97 211 ARG A CA 1
ATOM 1596 C C . ARG A 1 211 ? -8.964 -16.397 27.270 1.00 33.97 211 ARG A C 1
ATOM 1598 O O . ARG A 1 211 ? -8.038 -17.019 27.782 1.00 33.97 211 ARG A O 1
ATOM 1605 N N . GLU A 1 212 ? -9.394 -15.225 27.724 1.00 33.47 212 GLU A N 1
ATOM 1606 C CA . GLU A 1 212 ? -9.017 -14.671 29.038 1.00 33.47 212 GLU A CA 1
ATOM 1607 C C . GLU A 1 212 ? -10.239 -14.571 29.948 1.00 33.47 212 GLU A C 1
ATOM 1609 O O . GLU A 1 212 ? -11.333 -14.250 29.426 1.00 33.47 212 GLU A O 1
#

Foldseek 3Di:
DDDDDDDDDDDDDPVVVVCQVCVQPPVLVVVLVVLVVVLVVLVVVLCVLCVVVVVPDDDDDPVNVVVVVVSVVVNVVSVVVNVVSVVVNVVSVVVVLVVQLPDCWWKFKAFLQQATQFTHVNVCVVQVHDGVVSHRPHPCVFFDPVCVVVVVVCSVCQVVVHADPWDWTFTQHPVRDTFIWTKHKHWDDDPPPRGIMIMIIIDGCNVVVPPD